Protein AF-A0A2P5DQV2-F1 (afdb_monomer_lite)

InterPro domains:
  IPR036457 PPM-type phosphatase-like domain superfamily [G3DSA:3.60.40.10] (7-166)
  IPR036457 PPM-type phosphatase-like domain superfamily [SSF81606] (36-157)
  IPR039123 Protein phosphatase PTC7 homolog [PTHR12320] (40-164)

Structure (mmCIF, N/CA/C/O backbone):
data_AF-A0A2P5DQV2-F1
#
_entry.id   AF-A0A2P5DQV2-F1
#
loop_
_atom_site.group_PDB
_atom_site.id
_atom_site.type_symbol
_atom_site.label_atom_id
_atom_site.label_alt_id
_atom_site.label_comp_id
_atom_site.label_asym_id
_atom_site.label_entity_id
_atom_site.label_seq_id
_atom_site.pdbx_PDB_ins_code
_atom_site.Cartn_x
_atom_site.Cartn_y
_atom_site.Cartn_z
_atom_site.occupancy
_atom_site.B_iso_or_equiv
_atom_site.auth_seq_id
_atom_site.auth_comp_id
_atom_site.auth_asym_id
_atom_site.auth_atom_id
_atom_site.pdbx_PDB_model_num
ATOM 1 N N . MET A 1 1 ? -31.813 -12.976 -15.257 1.00 39.34 1 MET A N 1
ATOM 2 C CA . MET A 1 1 ? -30.572 -13.455 -15.900 1.00 39.34 1 MET A CA 1
ATOM 3 C C . MET A 1 1 ? -29.550 -12.345 -15.754 1.00 39.34 1 MET A C 1
ATOM 5 O O . MET A 1 1 ? -29.836 -11.248 -16.208 1.00 39.34 1 MET A O 1
ATOM 9 N N . VAL A 1 2 ? -28.458 -12.590 -15.032 1.00 55.41 2 VAL A N 1
ATOM 10 C CA . VAL A 1 2 ? -27.321 -11.658 -14.939 1.00 55.41 2 VAL A CA 1
ATOM 11 C C . VAL A 1 2 ? -26.368 -12.032 -16.072 1.00 55.41 2 VAL A C 1
ATOM 13 O O . VAL A 1 2 ? -26.115 -13.220 -16.263 1.00 55.41 2 VAL A O 1
ATOM 16 N N . ASP A 1 3 ? -25.929 -11.054 -16.861 1.00 53.84 3 ASP A N 1
ATOM 17 C CA . ASP A 1 3 ? -24.998 -11.263 -17.972 1.00 53.84 3 ASP A CA 1
ATOM 18 C C . ASP A 1 3 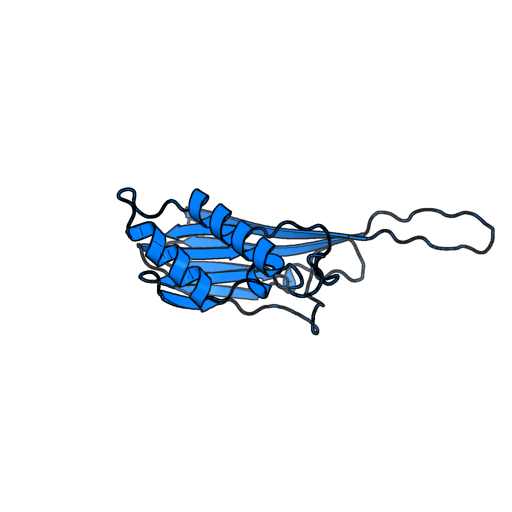? -23.623 -11.693 -17.420 1.00 53.84 3 ASP A C 1
ATOM 20 O O . ASP A 1 3 ? -23.016 -10.929 -16.670 1.00 53.84 3 ASP A O 1
ATOM 24 N N . PRO A 1 4 ? -23.115 -12.896 -17.747 1.00 49.66 4 PRO A N 1
ATOM 25 C CA . PRO A 1 4 ? -21.816 -13.365 -17.264 1.00 49.66 4 PRO A CA 1
ATOM 26 C C . PRO A 1 4 ? -20.622 -12.590 -17.851 1.00 49.66 4 PRO A C 1
ATOM 28 O O . PRO A 1 4 ? -19.498 -12.807 -17.402 1.00 49.66 4 PRO A O 1
ATOM 31 N N . TYR A 1 5 ? -20.852 -11.701 -18.825 1.00 51.72 5 TYR A N 1
ATOM 32 C CA . TYR A 1 5 ? -19.840 -10.837 -19.439 1.00 51.72 5 TYR A CA 1
ATOM 33 C C . TYR A 1 5 ? -20.016 -9.354 -19.100 1.00 51.72 5 TYR A C 1
ATOM 35 O O . TYR A 1 5 ? -19.283 -8.526 -19.641 1.00 51.72 5 TYR A O 1
ATOM 43 N N . SER A 1 6 ? -20.948 -8.990 -18.209 1.00 53.97 6 SER A N 1
ATOM 44 C CA . SER A 1 6 ? -21.025 -7.602 -17.755 1.00 53.97 6 SER A CA 1
ATOM 45 C C . SER A 1 6 ? -19.753 -7.266 -16.985 1.00 53.97 6 SER A C 1
ATOM 47 O O . SER A 1 6 ? -19.495 -7.868 -15.938 1.00 53.97 6 SER A O 1
ATOM 49 N N . GLU A 1 7 ? -18.965 -6.318 -17.494 1.00 56.72 7 GLU A N 1
ATOM 50 C CA . GLU A 1 7 ? -17.807 -5.814 -16.765 1.00 56.72 7 GLU A CA 1
ATOM 51 C C . GLU A 1 7 ? -18.255 -5.347 -15.372 1.00 56.72 7 GLU A C 1
ATOM 53 O O . GLU A 1 7 ? -19.277 -4.654 -15.256 1.00 56.72 7 GLU A O 1
ATOM 58 N N . PRO A 1 8 ? -17.540 -5.742 -14.304 1.00 54.28 8 PRO A N 1
ATOM 59 C CA . PRO A 1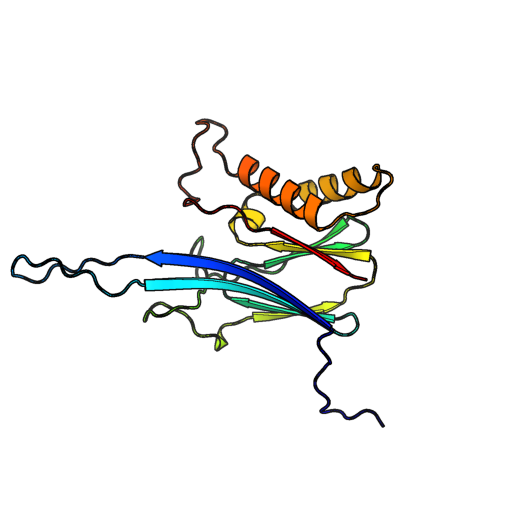 8 ? -17.845 -5.257 -12.971 1.00 54.28 8 PRO A CA 1
ATOM 60 C C . PRO A 1 8 ? -17.832 -3.729 -12.997 1.00 54.28 8 PRO A C 1
ATOM 62 O O . PRO A 1 8 ? -16.847 -3.119 -13.415 1.00 54.28 8 PRO A O 1
ATOM 65 N N . LYS A 1 9 ? -18.937 -3.101 -12.582 1.00 57.81 9 LYS A N 1
ATOM 66 C CA . LYS A 1 9 ? -19.011 -1.643 -12.472 1.00 57.81 9 LYS A CA 1
ATOM 67 C C . LYS A 1 9 ? -18.087 -1.204 -11.344 1.00 57.81 9 LYS A C 1
ATOM 69 O O . LYS A 1 9 ? -18.510 -1.134 -10.195 1.00 57.81 9 LYS A O 1
ATOM 74 N N . ILE A 1 10 ? -16.837 -0.906 -11.686 1.00 60.41 10 ILE A N 1
ATOM 75 C CA . ILE A 1 10 ? -15.858 -0.375 -10.743 1.00 60.41 10 ILE A CA 1
ATOM 76 C C . ILE A 1 10 ? -16.455 0.880 -10.109 1.00 60.41 10 ILE A C 1
ATOM 78 O O . ILE A 1 10 ? -16.784 1.840 -10.809 1.00 60.41 10 ILE A O 1
ATOM 82 N N . ARG A 1 11 ? -16.638 0.841 -8.789 1.00 70.31 11 ARG A N 1
ATOM 83 C CA . ARG A 1 11 ? -17.260 1.945 -8.057 1.00 70.31 11 ARG A CA 1
ATOM 84 C C . ARG A 1 11 ? -16.245 3.040 -7.785 1.00 70.31 11 ARG A C 1
ATOM 86 O O . ARG A 1 11 ? -16.556 4.214 -7.944 1.00 70.31 11 ARG A O 1
ATOM 93 N N . GLU A 1 12 ? -15.032 2.639 -7.420 1.00 81.00 12 GLU A N 1
ATOM 94 C CA . GLU A 1 12 ? -13.966 3.546 -7.012 1.00 81.00 12 GLU A CA 1
ATOM 95 C C . GLU A 1 12 ? -12.594 2.971 -7.383 1.00 81.00 12 GLU A C 1
ATOM 97 O O . GLU A 1 12 ? -12.390 1.751 -7.360 1.00 81.00 12 GLU A O 1
ATOM 102 N N . ILE A 1 13 ? -11.664 3.861 -7.749 1.00 86.25 13 ILE A N 1
ATOM 103 C CA . ILE A 1 13 ? -10.283 3.536 -8.121 1.00 86.25 13 ILE A CA 1
ATOM 104 C C . ILE A 1 13 ? -9.334 4.466 -7.369 1.00 86.25 13 ILE A C 1
ATOM 106 O O . ILE A 1 13 ? -9.519 5.683 -7.363 1.00 86.25 13 ILE A O 1
ATOM 110 N N . TRP A 1 14 ? -8.277 3.890 -6.808 1.00 90.50 14 TRP A N 1
ATOM 111 C CA . TRP A 1 14 ? -7.197 4.596 -6.130 1.00 90.50 14 TRP A CA 1
ATOM 112 C C . TRP A 1 14 ? -5.843 4.116 -6.639 1.00 90.50 14 TRP A C 1
ATOM 114 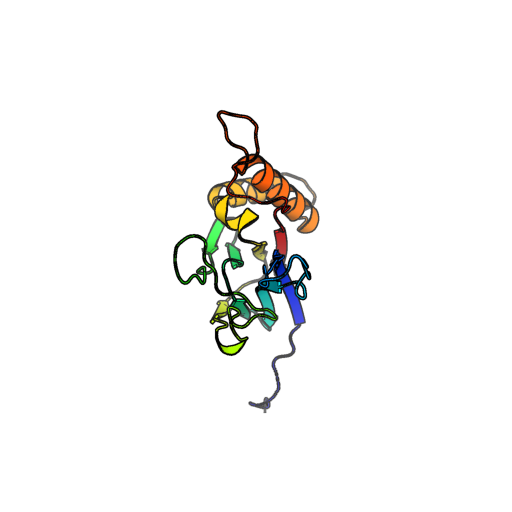O O . TRP A 1 14 ? -5.697 2.969 -7.053 1.00 90.50 14 TRP A O 1
ATOM 124 N N . LEU A 1 15 ? -4.842 4.990 -6.615 1.00 90.00 15 LEU A N 1
ATOM 125 C CA . LEU A 1 15 ? -3.507 4.708 -7.134 1.00 90.00 15 LEU A CA 1
ATOM 126 C C . LEU A 1 15 ? -2.462 5.390 -6.256 1.00 90.00 15 LEU A C 1
ATOM 128 O O . LEU A 1 15 ? -2.594 6.568 -5.926 1.00 90.00 15 LEU A O 1
ATOM 132 N N . VAL A 1 16 ? -1.382 4.666 -5.980 1.00 89.00 16 VAL A N 1
ATOM 133 C CA . VAL A 1 16 ? -0.099 5.247 -5.577 1.00 89.00 16 VAL A CA 1
ATOM 134 C C . VAL A 1 16 ? 0.971 4.793 -6.552 1.00 89.00 16 VAL A C 1
ATOM 136 O O . VAL A 1 16 ? 0.973 3.647 -7.005 1.00 89.00 16 VAL A O 1
ATOM 139 N N . ALA A 1 17 ? 1.877 5.704 -6.882 1.00 88.81 17 ALA A N 1
ATOM 140 C CA . ALA A 1 17 ? 3.018 5.404 -7.722 1.00 88.81 17 ALA A CA 1
ATOM 141 C C . ALA A 1 17 ? 4.235 6.194 -7.257 1.00 88.81 17 ALA A C 1
ATOM 143 O O . ALA A 1 17 ? 4.111 7.360 -6.874 1.00 88.81 17 ALA A O 1
ATOM 144 N N . ARG A 1 18 ? 5.411 5.572 -7.340 1.00 88.31 18 ARG A N 1
ATOM 145 C CA . ARG A 1 18 ? 6.683 6.250 -7.109 1.00 88.31 18 ARG A CA 1
ATOM 146 C C . ARG A 1 18 ? 7.482 6.294 -8.393 1.00 88.31 18 ARG A C 1
ATOM 148 O O . ARG A 1 18 ? 7.991 5.272 -8.846 1.00 88.31 18 ARG A O 1
ATOM 155 N N . THR A 1 19 ? 7.662 7.498 -8.921 1.00 86.38 19 THR A N 1
ATOM 156 C CA . THR A 1 19 ? 8.448 7.738 -10.130 1.00 86.38 19 THR A CA 1
ATOM 157 C C . THR A 1 19 ? 9.875 8.150 -9.785 1.00 86.38 19 THR A C 1
ATOM 159 O O . THR A 1 19 ? 10.113 9.001 -8.935 1.00 86.38 19 THR A O 1
ATOM 162 N N . SER A 1 20 ? 10.830 7.556 -10.488 1.00 81.69 20 SER A N 1
ATOM 163 C CA . SER A 1 20 ? 12.256 7.853 -10.425 1.00 81.69 20 SER A CA 1
ATOM 164 C C . SER A 1 20 ? 12.741 8.293 -11.801 1.00 81.69 20 SER A C 1
ATOM 166 O O . SER A 1 20 ? 12.373 7.702 -12.820 1.00 81.69 20 SER A O 1
ATOM 168 N N . VAL A 1 21 ? 13.571 9.334 -11.823 1.00 80.38 21 VAL A N 1
ATOM 169 C CA . VAL A 1 21 ? 14.219 9.844 -13.034 1.00 80.38 21 VAL A CA 1
ATOM 170 C C . VAL A 1 21 ? 15.719 9.646 -12.881 1.00 80.38 21 VAL A C 1
ATOM 172 O O . VAL A 1 21 ? 16.295 10.007 -11.856 1.00 80.38 21 VAL A O 1
ATOM 175 N N . SER A 1 22 ? 16.351 9.050 -13.886 1.00 76.12 22 SER A N 1
ATOM 176 C CA . SER A 1 22 ? 17.799 8.857 -13.924 1.00 76.12 22 SER A CA 1
ATOM 177 C C . SER A 1 22 ? 18.389 9.483 -15.181 1.00 76.12 22 SER A C 1
ATOM 179 O O . SER A 1 22 ? 17.916 9.261 -16.296 1.00 76.12 22 SER A O 1
ATOM 181 N N . LEU A 1 23 ? 19.442 10.272 -14.977 1.00 68.88 23 LEU A N 1
ATOM 182 C CA . LEU A 1 23 ? 20.220 10.901 -16.034 1.00 68.88 23 LEU A CA 1
ATOM 183 C C . LEU A 1 23 ? 21.399 9.993 -16.377 1.00 68.88 23 LEU A C 1
ATOM 185 O O . LEU A 1 23 ? 22.162 9.611 -15.489 1.00 68.88 23 LEU A O 1
ATOM 189 N N . SER A 1 24 ? 21.574 9.661 -17.657 1.00 62.94 24 SER A N 1
ATOM 190 C CA . SER A 1 24 ? 22.793 8.992 -18.122 1.00 62.94 24 SER A CA 1
ATOM 191 C C . SER A 1 24 ? 23.588 9.931 -19.020 1.00 62.94 24 SER A C 1
ATOM 193 O O . SER A 1 24 ? 23.100 10.340 -20.078 1.00 62.94 24 SER A O 1
ATOM 195 N N . SER A 1 25 ? 24.822 10.234 -18.632 1.00 57.19 25 SER A N 1
ATOM 196 C CA . SER A 1 25 ? 25.821 10.795 -19.533 1.00 57.19 25 SER A CA 1
ATOM 197 C C . SER A 1 25 ? 26.573 9.651 -20.217 1.00 57.19 25 SER A C 1
ATOM 199 O O . SER A 1 25 ? 26.926 8.654 -19.584 1.00 57.19 25 SER A O 1
ATOM 201 N N . LYS A 1 26 ? 26.803 9.759 -21.529 1.00 55.34 26 LYS A N 1
ATOM 202 C CA . LYS A 1 26 ? 27.756 8.892 -22.234 1.00 55.34 26 LYS A CA 1
ATOM 203 C C . LYS A 1 26 ? 28.933 9.729 -22.707 1.00 55.34 26 LYS A C 1
ATOM 205 O O . LYS A 1 26 ? 28.740 10.723 -23.400 1.00 55.34 26 LYS A O 1
ATOM 210 N N . GLU A 1 27 ? 30.140 9.285 -22.376 1.00 52.75 27 GLU A N 1
ATOM 211 C CA . GLU A 1 27 ? 31.354 9.760 -23.029 1.00 52.75 27 GLU A CA 1
ATOM 212 C C . GLU A 1 27 ? 31.482 9.067 -24.389 1.00 52.75 27 GLU A C 1
ATOM 214 O O . GLU A 1 27 ? 31.477 7.839 -24.490 1.00 52.75 27 GLU A O 1
ATOM 219 N N . THR A 1 28 ? 31.594 9.859 -25.451 1.00 51.34 28 THR A N 1
ATOM 220 C CA . THR A 1 28 ? 32.013 9.379 -26.773 1.00 51.34 28 THR A CA 1
ATOM 221 C C . THR A 1 28 ? 33.385 9.974 -27.063 1.00 51.34 28 THR A C 1
ATOM 223 O O . THR A 1 28 ? 33.646 11.103 -26.661 1.00 51.34 28 THR A O 1
ATOM 226 N N . GLY A 1 29 ? 34.263 9.211 -27.724 1.00 50.94 29 GLY A N 1
ATOM 227 C CA . GLY A 1 29 ? 35.716 9.430 -27.840 1.00 50.94 29 GLY A CA 1
ATOM 228 C C . GLY A 1 29 ? 36.228 10.717 -28.509 1.00 50.94 29 GLY A C 1
ATOM 229 O O . GLY A 1 29 ? 37.358 10.728 -28.971 1.00 50.94 29 GLY A O 1
ATOM 230 N N . ASN A 1 30 ? 35.448 11.792 -28.553 1.00 57.59 30 ASN A N 1
ATOM 231 C CA . ASN A 1 30 ? 35.901 13.171 -28.700 1.00 57.59 30 ASN A CA 1
ATOM 232 C C . ASN A 1 30 ? 34.954 14.041 -27.862 1.00 57.59 30 ASN A C 1
ATOM 234 O O . ASN A 1 30 ? 33.744 13.966 -28.047 1.00 57.59 30 ASN A O 1
ATOM 238 N N . GLN A 1 31 ? 35.523 14.804 -26.926 1.00 48.50 31 GLN A N 1
ATOM 239 C CA . GLN A 1 31 ? 34.915 15.537 -25.801 1.00 48.50 31 GLN A CA 1
ATOM 240 C C . GLN A 1 31 ? 33.580 16.274 -26.052 1.00 48.50 31 GLN A C 1
ATOM 242 O O . GLN A 1 31 ? 33.508 17.500 -26.009 1.00 48.50 31 GLN A O 1
ATOM 247 N N . ALA A 1 32 ? 32.493 15.530 -26.232 1.00 50.81 32 ALA A N 1
ATOM 248 C CA . ALA A 1 32 ? 31.142 16.063 -26.294 1.00 50.81 32 ALA A CA 1
ATOM 249 C C . ALA A 1 32 ? 30.230 15.235 -25.380 1.00 50.81 32 ALA A C 1
ATOM 251 O O . ALA A 1 32 ? 29.932 14.069 -25.648 1.00 50.81 32 ALA A O 1
ATOM 252 N N . TRP A 1 33 ? 29.825 15.854 -24.273 1.00 46.16 33 TRP A N 1
ATOM 253 C CA . TRP A 1 33 ? 28.865 15.314 -23.319 1.00 46.16 33 TRP A CA 1
ATOM 254 C C . TRP A 1 33 ? 27.462 15.594 -23.848 1.00 46.16 33 TRP A C 1
ATOM 256 O O . TRP A 1 33 ? 26.957 16.705 -23.711 1.00 46.16 33 TRP A O 1
ATOM 266 N N . TRP A 1 34 ? 26.829 14.604 -24.467 1.00 53.06 34 TRP A N 1
ATOM 267 C CA . TRP A 1 34 ? 25.415 14.705 -24.819 1.00 53.06 34 TRP A CA 1
ATOM 268 C C . TRP A 1 34 ? 24.609 13.990 -23.737 1.00 53.06 34 TRP A C 1
ATOM 270 O O . TRP A 1 34 ? 24.856 12.817 -23.440 1.00 53.06 34 TRP A O 1
ATOM 280 N N . MET A 1 35 ? 23.669 14.702 -23.115 1.00 50.91 35 MET A N 1
ATOM 281 C CA . MET A 1 35 ? 22.694 14.073 -22.228 1.00 50.91 35 MET A CA 1
ATOM 282 C C . MET A 1 35 ? 21.794 13.179 -23.081 1.00 50.91 35 MET A C 1
ATOM 284 O O . MET A 1 35 ? 21.242 13.628 -24.086 1.00 50.91 35 MET A O 1
ATOM 288 N N . LYS A 1 36 ? 21.680 11.898 -22.719 1.00 56.25 36 LYS A N 1
ATOM 289 C CA . LYS A 1 36 ? 20.605 11.063 -23.258 1.00 56.25 36 LYS A CA 1
ATOM 290 C C . LYS A 1 36 ? 19.279 11.480 -22.631 1.00 56.25 36 LYS A C 1
ATOM 292 O O . LYS A 1 36 ? 19.264 12.003 -21.524 1.00 56.25 36 LYS A O 1
ATOM 297 N N . GLU A 1 37 ? 18.208 11.188 -23.360 1.00 63.06 37 GLU A N 1
ATOM 298 C CA . GLU A 1 37 ? 16.822 11.299 -22.913 1.00 63.06 37 GLU A CA 1
ATOM 299 C C . GLU A 1 37 ? 16.642 10.698 -21.510 1.00 63.06 37 GLU A C 1
ATOM 301 O O . GLU A 1 37 ? 17.207 9.641 -21.197 1.00 63.06 37 GLU A O 1
ATOM 306 N N . ASP A 1 38 ? 15.889 11.405 -20.669 1.00 73.69 38 ASP A N 1
ATOM 307 C CA . ASP A 1 38 ? 15.689 11.055 -19.267 1.00 73.69 38 ASP A CA 1
ATOM 308 C C . ASP A 1 38 ? 15.063 9.660 -19.151 1.00 73.69 38 ASP A C 1
ATOM 310 O O . ASP A 1 38 ? 13.987 9.376 -19.694 1.00 73.69 38 ASP A O 1
ATOM 314 N N . ARG A 1 39 ? 15.736 8.765 -18.420 1.00 83.50 39 ARG A N 1
ATOM 315 C CA . ARG A 1 39 ? 15.178 7.449 -18.102 1.00 83.50 39 ARG A CA 1
ATOM 316 C C . ARG A 1 39 ? 14.208 7.616 -16.947 1.00 83.50 39 ARG A C 1
ATOM 318 O O . ARG A 1 39 ? 14.628 7.929 -15.830 1.00 83.50 39 ARG A O 1
ATOM 325 N N . VAL A 1 40 ? 12.935 7.359 -17.208 1.00 86.19 40 VAL A N 1
ATOM 326 C CA . VAL A 1 40 ? 11.860 7.427 -16.220 1.00 86.19 40 VAL A CA 1
ATOM 327 C C . VAL A 1 40 ? 11.391 6.014 -15.917 1.00 86.19 40 VAL A C 1
ATOM 329 O O . VAL A 1 40 ? 11.105 5.232 -16.827 1.00 86.19 40 VAL A O 1
ATOM 332 N N . SER A 1 41 ? 11.297 5.685 -14.632 1.00 90.25 41 SER A N 1
ATOM 333 C CA . SER A 1 41 ? 10.689 4.434 -14.193 1.00 90.25 41 SER A CA 1
ATOM 334 C C . SER A 1 41 ? 9.815 4.619 -12.963 1.00 90.25 41 SER A C 1
ATOM 336 O O . SER A 1 41 ? 10.088 5.498 -12.152 1.00 90.25 41 SER A O 1
ATOM 338 N N . SER A 1 42 ? 8.775 3.804 -12.813 1.00 91.94 42 SER A N 1
ATOM 339 C CA . SER A 1 42 ? 7.793 3.931 -11.743 1.00 91.94 42 SER A CA 1
ATOM 340 C C . SER A 1 42 ? 7.372 2.576 -11.181 1.00 91.94 42 SER A C 1
ATOM 342 O O . SER A 1 42 ? 7.211 1.613 -11.936 1.00 91.94 42 SER A O 1
ATOM 344 N N . THR A 1 43 ? 7.189 2.507 -9.863 1.00 93.88 43 THR A N 1
ATOM 345 C CA . THR A 1 43 ? 6.407 1.441 -9.217 1.00 93.88 43 THR A CA 1
ATOM 346 C C . THR A 1 43 ? 4.981 1.942 -9.033 1.00 93.88 43 THR A C 1
ATOM 348 O O . THR A 1 43 ? 4.778 3.143 -8.863 1.00 93.88 43 THR A O 1
ATOM 351 N N . ALA A 1 44 ? 3.987 1.060 -9.114 1.00 93.19 44 ALA A N 1
ATOM 352 C CA . ALA A 1 44 ? 2.586 1.461 -9.061 1.00 93.19 44 ALA A CA 1
ATOM 353 C C . ALA A 1 44 ? 1.714 0.370 -8.442 1.00 93.19 44 ALA A C 1
ATOM 355 O O . ALA A 1 44 ? 1.752 -0.780 -8.880 1.00 93.19 44 ALA A O 1
ATOM 356 N N . CYS A 1 45 ? 0.880 0.765 -7.481 1.00 95.25 45 CYS A N 1
ATOM 357 C CA . CYS A 1 45 ? -0.175 -0.068 -6.918 1.00 95.25 45 CYS A CA 1
ATOM 358 C C . CYS A 1 45 ? -1.520 0.626 -7.131 1.00 95.25 45 CYS A C 1
ATOM 360 O O . CYS A 1 45 ? -1.739 1.739 -6.644 1.00 95.25 45 CYS A O 1
ATOM 362 N N . ILE A 1 46 ? -2.408 -0.034 -7.871 1.00 93.81 46 ILE A N 1
ATOM 363 C CA . ILE A 1 46 ? -3.778 0.425 -8.112 1.00 93.81 46 ILE A CA 1
ATOM 364 C C . ILE A 1 46 ? -4.703 -0.413 -7.245 1.00 93.81 46 ILE A C 1
ATOM 366 O O . ILE A 1 46 ? -4.512 -1.619 -7.139 1.00 93.81 46 ILE A O 1
ATOM 370 N N . LEU A 1 47 ? -5.722 0.212 -6.671 1.00 94.19 47 LEU A N 1
ATOM 371 C CA . LEU A 1 47 ? -6.831 -0.444 -6.002 1.00 94.19 47 LEU A CA 1
ATOM 372 C C . LEU A 1 47 ? -8.124 -0.095 -6.730 1.00 94.19 47 LEU A C 1
ATOM 374 O O . LEU A 1 47 ? -8.410 1.078 -6.945 1.00 94.19 47 LEU A O 1
ATOM 378 N N . ALA A 1 48 ? -8.917 -1.097 -7.075 1.00 92.62 48 ALA A N 1
ATOM 379 C CA . ALA A 1 48 ? -10.260 -0.927 -7.607 1.00 92.62 48 ALA A CA 1
ATOM 380 C C . ALA A 1 48 ? -11.234 -1.731 -6.747 1.00 92.62 48 ALA A C 1
ATOM 382 O O . ALA A 1 48 ? -11.061 -2.939 -6.575 1.00 92.62 48 ALA A O 1
ATOM 383 N N . HIS A 1 49 ? -12.245 -1.070 -6.188 1.00 90.50 49 HIS A N 1
ATOM 384 C CA . HIS A 1 49 ? -13.256 -1.738 -5.373 1.00 90.50 49 HIS A CA 1
ATOM 385 C C . HIS A 1 49 ? -14.522 -1.998 -6.193 1.00 90.50 49 HIS A C 1
ATOM 387 O O . HIS A 1 49 ? -15.093 -1.091 -6.810 1.00 90.50 49 HIS A O 1
ATOM 393 N N . ASN A 1 50 ? -14.966 -3.255 -6.181 1.00 87.56 50 ASN A N 1
ATOM 394 C CA . ASN A 1 50 ? -16.232 -3.667 -6.761 1.00 87.56 50 ASN A CA 1
ATOM 395 C C . ASN A 1 50 ? -16.930 -4.697 -5.865 1.00 87.56 50 ASN A C 1
ATOM 397 O O . ASN A 1 50 ? -16.419 -5.798 -5.671 1.00 87.56 50 ASN A O 1
ATOM 401 N N . ASP A 1 51 ? -18.110 -4.336 -5.357 1.00 86.50 51 ASP A N 1
ATOM 402 C CA . ASP A 1 51 ? -19.028 -5.219 -4.622 1.00 86.50 51 ASP A CA 1
ATOM 403 C C . ASP A 1 51 ? -18.356 -6.077 -3.524 1.00 86.50 51 ASP A C 1
ATOM 405 O O . ASP A 1 51 ? -18.545 -7.292 -3.456 1.00 86.50 51 ASP A O 1
ATOM 409 N N . GLY A 1 52 ? -17.556 -5.449 -2.653 1.00 90.06 52 GLY A N 1
ATOM 410 C CA . GLY A 1 52 ? -16.877 -6.121 -1.537 1.00 90.06 52 GLY A CA 1
ATOM 411 C C . GLY A 1 52 ? -15.583 -6.840 -1.921 1.00 90.06 52 GLY A C 1
ATOM 412 O O . GLY A 1 52 ? -14.976 -7.505 -1.083 1.00 90.06 52 GLY A O 1
ATOM 413 N N . ILE A 1 53 ? -15.135 -6.716 -3.174 1.00 93.19 53 ILE A N 1
ATOM 414 C CA . ILE A 1 53 ? -13.851 -7.241 -3.640 1.00 93.19 53 ILE A CA 1
ATOM 415 C C . ILE A 1 53 ? -12.938 -6.087 -4.046 1.00 93.19 53 ILE A C 1
ATOM 417 O O . ILE A 1 53 ? -13.261 -5.276 -4.917 1.00 93.19 53 ILE A O 1
ATOM 421 N N . LEU A 1 54 ? -11.765 -6.043 -3.425 1.00 94.06 54 LEU A N 1
ATOM 422 C CA . LEU A 1 54 ? -10.673 -5.150 -3.773 1.00 94.06 54 LEU A CA 1
ATOM 423 C C . LEU A 1 54 ? -9.754 -5.843 -4.783 1.00 94.06 54 LEU A C 1
ATOM 425 O O . LEU A 1 54 ? -9.083 -6.823 -4.450 1.00 94.06 54 LEU A O 1
ATOM 429 N N . HIS A 1 55 ? -9.722 -5.325 -6.005 1.00 95.38 55 HIS A N 1
ATOM 430 C CA . HIS A 1 55 ? -8.770 -5.698 -7.045 1.00 95.38 55 HIS A CA 1
ATOM 431 C C . HIS A 1 55 ? -7.530 -4.823 -6.933 1.00 95.38 55 HIS A C 1
ATOM 433 O O . HIS A 1 55 ? -7.639 -3.599 -6.910 1.00 95.38 55 HIS A O 1
ATOM 439 N N . ALA A 1 56 ? -6.358 -5.444 -6.876 1.00 95.25 56 ALA A N 1
ATOM 440 C CA . ALA A 1 56 ? -5.111 -4.745 -6.624 1.00 95.25 56 ALA A CA 1
ATOM 441 C C . ALA A 1 56 ? -3.985 -5.205 -7.559 1.00 95.25 56 ALA A C 1
ATOM 443 O O . ALA A 1 56 ? -3.154 -6.023 -7.152 1.00 95.25 56 ALA A O 1
ATOM 444 N N . PRO A 1 57 ? -3.951 -4.743 -8.823 1.00 95.12 57 PRO A N 1
ATOM 445 C CA . PRO A 1 57 ? -2.781 -4.923 -9.666 1.00 95.12 57 PRO A CA 1
ATOM 446 C C . PRO A 1 57 ? -1.621 -4.056 -9.155 1.00 95.12 57 PRO A C 1
ATOM 448 O O . PRO A 1 57 ? -1.770 -2.856 -8.911 1.00 95.12 57 PRO A O 1
ATOM 451 N N . ASN A 1 58 ? -0.457 -4.682 -8.990 1.00 95.88 58 ASN A N 1
ATOM 452 C CA . ASN A 1 58 ? 0.752 -4.034 -8.493 1.00 95.88 58 ASN A CA 1
ATOM 453 C C . ASN A 1 58 ? 1.972 -4.357 -9.362 1.00 95.88 58 ASN A C 1
ATOM 455 O O . ASN A 1 58 ? 2.170 -5.514 -9.743 1.00 95.88 58 ASN A O 1
ATOM 459 N N . VAL A 1 59 ? 2.802 -3.340 -9.603 1.00 96.06 59 VAL A N 1
ATOM 460 C CA . VAL A 1 59 ? 4.154 -3.457 -10.158 1.00 96.06 59 VAL A CA 1
ATOM 461 C C . VAL A 1 59 ? 5.137 -2.796 -9.195 1.00 96.06 59 VAL A C 1
ATOM 463 O O . VAL A 1 59 ? 5.104 -1.581 -8.998 1.00 96.06 59 VAL A O 1
ATOM 466 N N . GLY A 1 60 ? 6.039 -3.594 -8.627 1.00 95.12 60 GLY A N 1
ATOM 467 C CA . GLY A 1 60 ? 7.103 -3.115 -7.744 1.00 95.12 60 GLY A CA 1
ATOM 468 C C . GLY A 1 60 ? 6.808 -3.252 -6.249 1.00 95.12 60 GLY A C 1
ATOM 469 O O . GLY A 1 60 ? 6.148 -4.189 -5.802 1.00 95.12 60 GLY A O 1
ATOM 470 N N . ASP A 1 61 ? 7.365 -2.346 -5.455 1.00 93.75 61 ASP A N 1
ATOM 471 C CA . ASP A 1 61 ? 7.368 -2.371 -3.985 1.00 93.75 61 ASP A CA 1
ATOM 472 C C . ASP A 1 61 ? 6.379 -1.396 -3.329 1.00 93.75 61 ASP A C 1
ATOM 474 O O . ASP A 1 61 ? 6.244 -1.398 -2.106 1.00 93.75 61 ASP A O 1
ATOM 478 N N . SER A 1 62 ? 5.614 -0.649 -4.132 1.00 94.69 62 SER A N 1
ATOM 479 C CA . SER A 1 62 ? 4.361 -0.041 -3.674 1.00 94.69 62 SER A CA 1
ATOM 480 C C . SER A 1 62 ? 3.354 -1.129 -3.274 1.00 94.69 62 SER A C 1
ATOM 482 O O . SER A 1 62 ? 3.466 -2.293 -3.675 1.00 94.69 62 SER A O 1
ATOM 484 N N . GLY A 1 63 ? 2.358 -0.771 -2.467 1.00 95.69 63 GLY A N 1
ATOM 485 C CA . GLY A 1 63 ? 1.398 -1.749 -1.967 1.00 95.69 63 GLY A CA 1
ATOM 486 C C . GLY A 1 63 ? 0.429 -1.183 -0.941 1.00 95.69 63 GLY A C 1
ATOM 487 O O . GLY A 1 63 ? 0.287 0.026 -0.788 1.00 95.69 63 GLY A O 1
ATOM 488 N N . PHE A 1 64 ? -0.245 -2.068 -0.213 1.00 96.50 64 PHE A N 1
ATOM 489 C CA . PHE A 1 64 ? -1.250 -1.676 0.764 1.00 96.50 64 PHE A CA 1
ATOM 490 C C . PHE A 1 64 ? -1.294 -2.594 1.987 1.00 96.50 64 PHE A C 1
ATOM 492 O O . PHE A 1 64 ? -0.824 -3.736 1.974 1.00 96.50 64 PHE A O 1
ATOM 499 N N . MET A 1 65 ? -1.900 -2.083 3.056 1.00 97.44 65 MET A N 1
ATOM 500 C CA . MET A 1 65 ? -2.265 -2.830 4.253 1.00 97.44 65 MET A CA 1
ATOM 501 C C . MET A 1 65 ? -3.768 -2.706 4.512 1.00 97.44 65 MET A C 1
ATOM 503 O O . MET A 1 65 ? -4.339 -1.628 4.362 1.00 97.44 65 MET A O 1
ATOM 507 N N . LEU A 1 66 ? -4.396 -3.806 4.917 1.00 97.44 66 LEU A N 1
ATOM 508 C CA . LEU A 1 66 ? -5.806 -3.884 5.285 1.00 97.44 66 LEU A CA 1
ATOM 509 C C . LEU A 1 66 ? -5.943 -3.975 6.803 1.00 97.44 66 LEU A C 1
ATOM 511 O O . LEU A 1 66 ? -5.300 -4.814 7.449 1.00 97.44 66 LEU A O 1
ATOM 515 N N . PHE A 1 67 ? -6.835 -3.155 7.346 1.00 96.88 67 PHE A N 1
ATOM 516 C CA . PHE A 1 67 ? -7.192 -3.137 8.751 1.00 96.88 67 PHE A CA 1
ATOM 517 C C . PHE A 1 67 ? -8.701 -3.286 8.913 1.00 96.88 67 PHE A C 1
ATOM 519 O O . PHE A 1 67 ? -9.459 -2.449 8.438 1.00 96.88 67 PHE A O 1
ATOM 526 N N . SER A 1 68 ? -9.129 -4.302 9.656 1.00 95.12 68 SER A N 1
ATOM 527 C CA . SER A 1 68 ? -10.535 -4.501 10.014 1.00 95.12 68 SER A CA 1
ATOM 528 C C . SER A 1 68 ? -10.706 -4.258 11.501 1.00 95.12 68 SER A C 1
ATOM 530 O O . SER A 1 68 ? -9.884 -4.711 12.302 1.00 95.12 68 SER A O 1
ATOM 532 N N . ASN A 1 69 ? -11.716 -3.481 11.898 1.00 93.12 69 ASN A N 1
ATOM 533 C CA . ASN A 1 69 ? -11.896 -3.057 13.293 1.00 93.12 69 ASN A CA 1
ATOM 534 C C . ASN A 1 69 ? -10.606 -2.483 13.921 1.00 93.12 69 ASN A C 1
ATOM 536 O O . ASN A 1 69 ? -10.311 -2.708 15.098 1.00 93.12 69 ASN A O 1
ATOM 540 N N . LYS A 1 70 ? -9.821 -1.735 13.125 1.00 92.75 70 LYS A N 1
ATOM 541 C CA . LYS A 1 70 ? -8.535 -1.117 13.523 1.00 92.75 70 LYS A CA 1
ATOM 542 C C . LYS A 1 70 ? -7.463 -2.136 13.934 1.00 92.75 70 LYS A C 1
ATOM 544 O O . LYS A 1 70 ? -6.567 -1.828 14.728 1.00 92.75 70 LYS A O 1
ATOM 549 N N . LYS A 1 71 ? -7.575 -3.362 13.425 1.00 96.50 71 LYS A N 1
ATOM 550 C CA . LYS A 1 71 ? -6.614 -4.446 13.598 1.00 96.50 71 LYS A CA 1
ATOM 551 C C . LYS A 1 71 ? -6.043 -4.851 12.261 1.00 96.50 71 LYS A C 1
ATOM 553 O O . LYS A 1 71 ? -6.779 -4.949 11.288 1.00 96.50 71 LYS A O 1
ATOM 558 N N . PHE A 1 72 ? -4.737 -5.065 12.228 1.00 97.75 72 PHE A N 1
ATOM 559 C CA . PHE A 1 72 ? -4.039 -5.505 11.036 1.00 97.75 72 PHE A CA 1
ATOM 560 C C . PHE A 1 72 ? -4.551 -6.877 10.596 1.00 97.75 72 PHE A C 1
ATOM 562 O O . PHE A 1 72 ? -4.592 -7.813 11.396 1.00 97.75 72 PHE A O 1
ATOM 569 N N . ILE A 1 73 ? -4.917 -6.982 9.321 1.00 97.88 73 ILE A N 1
ATOM 570 C CA . ILE A 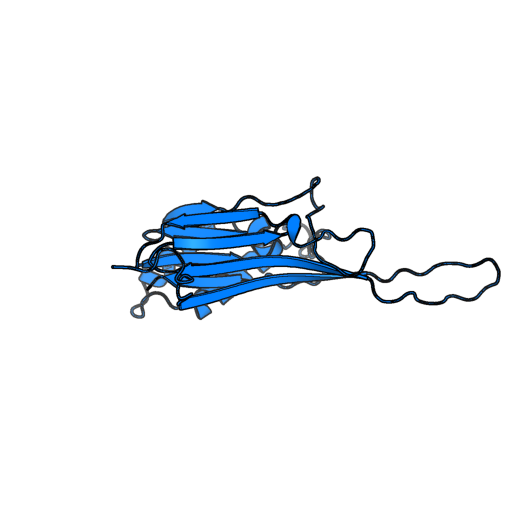1 73 ? -5.403 -8.220 8.704 1.00 97.88 73 ILE A CA 1
ATOM 571 C C . ILE A 1 73 ? -4.408 -8.718 7.667 1.00 97.88 73 ILE A C 1
ATOM 573 O O . ILE A 1 73 ? -4.077 -9.902 7.636 1.00 97.88 73 ILE A O 1
ATOM 577 N N . TYR A 1 74 ? -3.941 -7.819 6.803 1.00 97.12 74 TYR A N 1
ATOM 578 C CA . TYR A 1 74 ? -3.173 -8.205 5.631 1.00 97.12 74 TYR A CA 1
ATOM 579 C C . TYR A 1 74 ? -2.243 -7.089 5.162 1.00 97.12 74 TYR A C 1
ATOM 581 O O . TYR A 1 74 ? -2.564 -5.909 5.280 1.00 97.12 74 TYR A O 1
ATOM 589 N N . ARG A 1 75 ? -1.105 -7.475 4.582 1.00 96.75 75 ARG A N 1
ATOM 590 C CA . ARG A 1 75 ? -0.184 -6.597 3.854 1.00 96.75 75 ARG A CA 1
ATOM 591 C C . ARG A 1 75 ? 0.102 -7.227 2.500 1.00 96.75 75 ARG A C 1
ATOM 593 O O . ARG A 1 75 ? 0.428 -8.414 2.442 1.00 96.75 75 ARG A O 1
ATOM 600 N N . SER A 1 76 ? 0.008 -6.439 1.434 1.00 96.44 76 SER A N 1
ATOM 601 C CA . SER A 1 76 ? 0.319 -6.919 0.092 1.00 96.44 76 SER A CA 1
ATOM 602 C C . SER A 1 76 ? 1.791 -7.339 -0.018 1.00 96.44 76 SER A C 1
ATOM 604 O O . SER A 1 76 ? 2.668 -6.669 0.538 1.00 96.44 76 SER A O 1
ATOM 606 N N . PRO A 1 77 ? 2.100 -8.425 -0.744 1.00 94.81 77 PRO A N 1
ATOM 607 C CA . PRO A 1 77 ? 3.472 -8.793 -1.052 1.00 94.81 77 PRO A CA 1
ATOM 608 C C . PRO A 1 77 ? 4.128 -7.733 -1.940 1.00 94.81 77 PRO A C 1
ATOM 610 O O . PRO A 1 77 ? 3.526 -7.254 -2.899 1.00 94.81 77 PRO A O 1
ATOM 613 N N . ILE A 1 78 ? 5.391 -7.428 -1.654 1.00 91.62 78 ILE A N 1
ATOM 614 C CA . ILE A 1 78 ? 6.229 -6.597 -2.522 1.00 91.62 78 ILE A CA 1
ATOM 615 C C . ILE A 1 78 ? 6.732 -7.409 -3.721 1.00 91.62 78 ILE A C 1
ATOM 617 O O . ILE A 1 78 ? 7.000 -8.612 -3.613 1.00 91.62 78 ILE A O 1
ATOM 621 N N . GLN A 1 79 ? 6.896 -6.751 -4.865 1.00 93.81 79 GLN A N 1
ATOM 622 C CA . GLN A 1 79 ? 7.436 -7.349 -6.077 1.00 93.81 79 GLN A CA 1
ATOM 623 C C . GLN A 1 79 ? 8.838 -6.799 -6.358 1.00 93.81 79 GLN A C 1
ATOM 625 O O . GLN A 1 79 ? 9.020 -5.684 -6.841 1.00 93.81 79 GLN A O 1
ATOM 630 N N . GLN A 1 80 ? 9.854 -7.616 -6.092 1.00 92.06 80 GLN A N 1
ATOM 631 C CA . GLN A 1 80 ? 11.255 -7.245 -6.283 1.00 92.06 80 GLN A CA 1
ATOM 632 C C . GLN A 1 80 ? 12.071 -8.403 -6.854 1.00 92.06 80 GLN A C 1
ATOM 634 O O . GLN A 1 80 ? 11.789 -9.569 -6.575 1.00 92.06 80 GLN A O 1
ATOM 639 N N . ARG A 1 81 ? 13.098 -8.076 -7.643 1.00 87.75 81 ARG A N 1
ATOM 640 C CA . ARG A 1 81 ? 14.056 -9.053 -8.195 1.00 87.75 81 ARG A CA 1
ATOM 641 C C . ARG A 1 81 ? 15.100 -9.457 -7.151 1.00 87.75 81 ARG A C 1
ATOM 643 O O . ARG A 1 81 ? 15.543 -10.598 -7.101 1.00 87.75 81 ARG A O 1
ATOM 650 N N . ARG A 1 82 ? 15.496 -8.490 -6.325 1.00 88.94 82 ARG A N 1
ATOM 651 C CA . ARG A 1 82 ? 16.389 -8.612 -5.165 1.00 88.94 82 ARG A CA 1
ATOM 652 C C . ARG A 1 82 ? 16.128 -7.429 -4.235 1.00 88.94 82 ARG A C 1
ATOM 654 O O . ARG A 1 82 ? 15.382 -6.526 -4.602 1.00 88.94 82 ARG A O 1
ATOM 661 N N . PHE A 1 83 ? 16.764 -7.427 -3.068 1.00 84.38 83 PHE A N 1
ATOM 662 C CA . PHE A 1 83 ? 16.644 -6.332 -2.108 1.00 84.38 83 PHE A CA 1
ATOM 663 C C . PHE A 1 83 ? 16.881 -4.964 -2.772 1.00 84.38 83 PHE A C 1
ATOM 665 O O . PHE A 1 83 ? 17.907 -4.773 -3.431 1.00 84.38 83 PHE A O 1
ATOM 672 N N . ASN A 1 84 ? 15.931 -4.041 -2.585 1.00 83.81 84 ASN A N 1
ATOM 673 C CA . ASN A 1 84 ? 15.957 -2.674 -3.118 1.00 83.81 84 ASN A CA 1
ATOM 674 C C . ASN A 1 84 ? 16.057 -2.594 -4.658 1.00 83.81 84 ASN A C 1
ATOM 676 O O . ASN A 1 84 ? 16.698 -1.707 -5.220 1.00 83.81 84 ASN A O 1
ATOM 680 N N . CYS A 1 85 ? 15.481 -3.578 -5.351 1.00 88.81 85 CYS A N 1
ATOM 681 C CA . CYS A 1 85 ? 15.438 -3.648 -6.810 1.00 88.81 85 CYS A CA 1
ATOM 682 C C . CYS A 1 85 ? 14.033 -4.095 -7.251 1.00 88.81 85 CYS A C 1
ATOM 684 O O . CYS A 1 85 ? 13.842 -5.271 -7.605 1.00 88.81 85 CYS A O 1
ATOM 686 N N . PRO A 1 86 ? 13.037 -3.192 -7.154 1.00 92.62 86 PRO A N 1
ATOM 687 C CA . PRO A 1 86 ? 11.661 -3.493 -7.517 1.00 92.62 86 PRO A CA 1
ATOM 688 C C . PRO A 1 86 ? 11.499 -3.688 -9.022 1.00 92.62 86 PRO A C 1
ATOM 690 O O . PRO A 1 86 ? 12.305 -3.203 -9.822 1.00 92.62 86 PRO A O 1
ATOM 693 N N . TYR A 1 87 ? 10.424 -4.381 -9.393 1.00 93.75 87 TYR A N 1
ATOM 694 C CA . TYR A 1 87 ? 9.906 -4.311 -10.758 1.00 93.75 87 TYR A CA 1
ATOM 695 C C . TYR A 1 87 ? 9.366 -2.904 -11.018 1.00 93.75 87 TYR A C 1
ATOM 697 O O . TYR A 1 87 ? 8.819 -2.279 -10.109 1.00 93.75 87 TYR A O 1
ATOM 705 N N . LYS A 1 88 ? 9.541 -2.386 -12.232 1.00 93.06 88 LYS A N 1
ATOM 706 C CA . LYS A 1 88 ? 9.223 -0.986 -12.536 1.00 93.06 88 LYS A CA 1
ATOM 707 C C . LYS A 1 88 ? 8.810 -0.794 -13.988 1.00 93.06 88 LYS A C 1
ATOM 709 O O . LYS A 1 88 ? 9.514 -1.217 -14.899 1.00 93.06 88 LYS A O 1
ATOM 714 N N . LEU A 1 89 ? 7.718 -0.075 -14.202 1.00 92.62 89 LEU A N 1
ATOM 715 C CA . LEU A 1 89 ? 7.307 0.379 -15.530 1.00 92.62 89 LEU A CA 1
ATOM 716 C C . LEU A 1 89 ? 8.203 1.538 -15.963 1.00 92.62 89 LEU A C 1
ATOM 718 O O . LEU A 1 89 ? 8.663 2.294 -15.112 1.00 92.62 89 LEU A O 1
ATOM 722 N N . GLY A 1 90 ? 8.469 1.723 -17.252 1.00 90.31 90 GLY A N 1
ATOM 723 C CA . GLY A 1 90 ? 9.281 2.858 -17.697 1.00 90.31 90 GLY A CA 1
ATOM 724 C C . GLY A 1 90 ? 9.621 2.847 -19.180 1.00 90.31 90 GLY A C 1
ATOM 725 O O . GLY A 1 90 ? 9.148 1.998 -19.929 1.00 90.31 90 GLY A O 1
ATOM 726 N N . ASN A 1 91 ? 10.443 3.812 -19.591 1.00 86.56 91 ASN A N 1
ATOM 727 C CA . ASN A 1 91 ? 10.812 4.050 -20.992 1.00 86.56 91 ASN A CA 1
ATOM 728 C C . ASN A 1 91 ? 12.190 3.481 -21.382 1.00 86.56 91 ASN A C 1
ATOM 730 O O . ASN A 1 91 ? 12.716 3.817 -22.441 1.00 86.56 91 ASN A O 1
ATOM 734 N N . SER A 1 92 ? 12.803 2.657 -20.529 1.00 86.50 92 SER A N 1
ATOM 735 C CA . SER A 1 92 ? 14.150 2.122 -20.753 1.00 86.50 92 SER A CA 1
ATOM 736 C C . SER A 1 92 ? 14.127 0.629 -21.078 1.00 86.50 92 SER A C 1
ATOM 738 O O . SER A 1 92 ? 13.203 -0.074 -20.691 1.00 86.50 92 SER A O 1
ATOM 740 N N . GLU A 1 93 ? 15.186 0.114 -21.706 1.00 83.50 93 GLU A N 1
ATOM 741 C CA . GLU A 1 93 ? 15.360 -1.334 -21.936 1.00 83.50 93 GLU A CA 1
ATOM 742 C C . GLU A 1 93 ? 15.430 -2.153 -20.632 1.00 83.50 93 GLU A C 1
ATOM 744 O O . GLU A 1 93 ? 15.208 -3.358 -20.635 1.00 83.50 93 GLU A O 1
ATOM 749 N N . GLU A 1 94 ? 15.744 -1.502 -19.509 1.00 83.81 94 GLU A N 1
ATOM 750 C CA . GLU A 1 94 ? 15.794 -2.113 -18.175 1.00 83.81 94 GLU A CA 1
ATOM 751 C C . GLU A 1 94 ? 14.437 -2.064 -17.450 1.00 83.81 94 GLU A C 1
ATOM 753 O O . GLU A 1 94 ? 14.331 -2.520 -16.309 1.00 83.81 94 GLU A O 1
ATOM 758 N N . SER A 1 95 ? 13.420 -1.458 -18.068 1.00 88.62 95 SER A N 1
ATOM 759 C CA . SER A 1 95 ? 12.069 -1.363 -17.523 1.00 88.62 95 SER A CA 1
ATOM 760 C C . SER A 1 95 ? 11.272 -2.636 -17.800 1.00 88.62 95 SER A C 1
ATOM 762 O O . SER A 1 95 ? 11.445 -3.302 -18.817 1.00 88.62 95 SER A O 1
ATOM 764 N N . ASP A 1 96 ? 10.374 -2.955 -16.879 1.00 93.31 96 ASP A N 1
ATOM 765 C CA . ASP A 1 96 ? 9.414 -4.039 -17.004 1.00 93.31 96 ASP A CA 1
ATOM 766 C C . ASP A 1 96 ? 8.159 -3.585 -17.765 1.00 93.31 96 ASP A C 1
ATOM 768 O O . ASP A 1 96 ? 7.811 -2.399 -17.789 1.00 93.31 96 ASP A O 1
ATOM 772 N N . GLY A 1 97 ? 7.462 -4.546 -18.371 1.00 88.94 97 GLY A N 1
ATOM 773 C CA . GLY A 1 97 ? 6.158 -4.332 -18.992 1.00 88.94 97 GLY A CA 1
ATOM 774 C C . GLY A 1 97 ? 4.994 -4.507 -18.005 1.00 88.94 97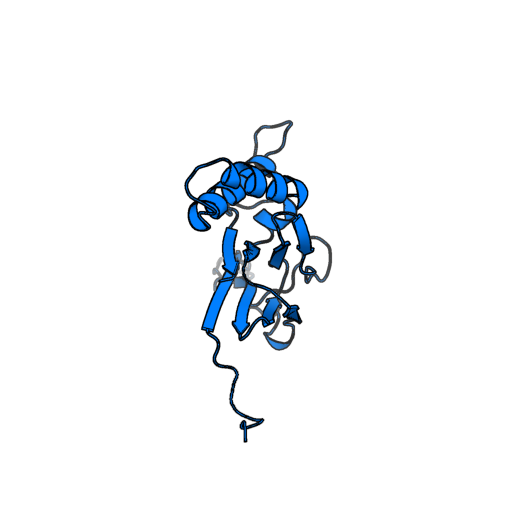 GLY A C 1
ATOM 775 O O . GLY A 1 97 ? 5.166 -5.060 -16.916 1.00 88.94 97 GLY A O 1
ATOM 776 N N . PRO A 1 98 ? 3.780 -4.055 -18.363 1.00 88.19 98 PRO A N 1
ATOM 777 C CA . PRO A 1 98 ? 2.586 -4.212 -17.525 1.00 88.19 98 PRO A CA 1
ATOM 778 C C . PRO A 1 98 ? 2.185 -5.679 -17.304 1.00 88.19 98 PRO A C 1
ATOM 780 O O . PRO A 1 98 ? 1.488 -5.988 -16.345 1.00 88.19 98 PRO A O 1
ATOM 783 N N . ASP A 1 99 ? 2.655 -6.593 -18.150 1.00 91.62 99 ASP A N 1
ATOM 784 C CA . ASP A 1 99 ? 2.477 -8.041 -18.035 1.00 91.62 99 ASP A CA 1
ATOM 785 C C . ASP A 1 99 ? 3.146 -8.642 -16.789 1.00 91.62 99 ASP A C 1
ATOM 787 O O . ASP A 1 99 ? 2.762 -9.723 -16.343 1.00 91.62 99 ASP A O 1
ATOM 791 N N . CYS A 1 100 ? 4.102 -7.934 -16.176 1.00 92.75 100 CYS A N 1
ATOM 792 C CA . CYS A 1 100 ? 4.680 -8.354 -14.903 1.00 92.75 100 CYS A CA 1
ATOM 793 C C . CYS A 1 100 ? 3.782 -8.052 -13.692 1.00 92.75 100 CYS A C 1
ATOM 795 O O . CYS A 1 100 ? 4.112 -8.492 -12.586 1.00 92.75 100 CYS A O 1
ATOM 797 N N . ALA A 1 101 ? 2.683 -7.309 -13.872 1.00 93.94 101 ALA A N 1
ATOM 798 C CA . ALA A 1 101 ? 1.808 -6.921 -12.777 1.00 93.94 101 ALA A CA 1
ATOM 799 C C . ALA A 1 101 ? 1.238 -8.147 -12.059 1.00 93.94 101 ALA A C 1
ATOM 801 O O . ALA A 1 101 ? 0.735 -9.092 -12.672 1.00 93.94 101 ALA A O 1
ATOM 802 N N . ARG A 1 102 ? 1.285 -8.117 -10.727 1.00 94.19 102 ARG A N 1
ATOM 803 C CA . ARG A 1 102 ? 0.617 -9.121 -9.898 1.00 94.19 102 ARG A CA 1
ATOM 804 C C . ARG A 1 102 ? -0.745 -8.605 -9.488 1.00 94.19 102 ARG A C 1
ATOM 806 O O . ARG A 1 102 ? -0.833 -7.599 -8.791 1.00 94.19 102 ARG A O 1
ATOM 813 N N . GLU A 1 103 ? -1.787 -9.315 -9.899 1.00 93.00 103 GLU A N 1
ATOM 814 C CA . GLU A 1 103 ? -3.155 -9.030 -9.479 1.00 93.00 103 GLU A CA 1
ATOM 815 C C . GLU A 1 103 ? -3.477 -9.767 -8.175 1.00 93.00 103 GLU A C 1
ATOM 817 O O . GLU A 1 103 ? -3.314 -10.985 -8.066 1.00 93.00 103 GLU A O 1
ATOM 822 N N . LEU A 1 104 ? -3.957 -9.020 -7.185 1.00 94.56 104 LEU A N 1
ATOM 823 C CA . LEU A 1 104 ? -4.517 -9.556 -5.948 1.00 94.56 104 LEU A CA 1
ATOM 824 C C . LEU A 1 104 ? -6.011 -9.248 -5.888 1.00 94.56 104 LEU A C 1
ATOM 826 O O . LEU A 1 104 ? -6.446 -8.179 -6.307 1.00 94.56 104 LEU A O 1
ATOM 830 N N . LYS A 1 105 ? -6.790 -10.181 -5.340 1.00 95.12 105 LYS A N 1
ATOM 831 C CA . LYS A 1 105 ? -8.216 -9.992 -5.054 1.00 95.12 105 LYS A CA 1
ATOM 832 C C . LYS A 1 105 ? -8.454 -10.285 -3.585 1.00 95.12 105 LYS A C 1
ATOM 834 O O . LYS A 1 105 ? -8.134 -11.382 -3.127 1.00 95.12 105 LYS A O 1
ATOM 839 N N . ILE A 1 106 ? -8.976 -9.308 -2.853 1.00 95.12 106 ILE A N 1
ATOM 840 C CA . ILE A 1 106 ? -9.178 -9.407 -1.405 1.00 95.12 106 ILE A CA 1
ATOM 841 C C . ILE A 1 106 ? -10.616 -9.040 -1.078 1.00 95.12 106 ILE A C 1
ATOM 843 O O . ILE A 1 106 ? -11.115 -8.021 -1.543 1.00 95.12 106 ILE A O 1
ATOM 847 N N . ALA A 1 107 ? -11.278 -9.878 -0.283 1.00 95.31 107 ALA A N 1
ATOM 848 C CA . ALA A 1 107 ? -12.592 -9.552 0.247 1.00 95.31 107 ALA A CA 1
ATOM 849 C C . ALA A 1 107 ? -12.461 -8.472 1.326 1.00 95.31 107 ALA A C 1
ATOM 851 O O . ALA A 1 107 ? -11.635 -8.600 2.232 1.00 95.31 107 ALA A O 1
ATOM 852 N N . VAL A 1 108 ? -13.279 -7.433 1.216 1.00 95.06 108 VAL A N 1
ATOM 853 C CA . VAL A 1 108 ? -13.358 -6.308 2.151 1.00 95.06 108 VAL A CA 1
ATOM 854 C C . VAL A 1 108 ? -14.812 -6.082 2.547 1.00 95.06 108 VAL A C 1
ATOM 856 O O . VAL A 1 108 ? -15.734 -6.415 1.799 1.00 95.06 108 VAL A O 1
ATOM 859 N N . VAL A 1 109 ? -15.024 -5.532 3.737 1.00 93.19 109 VAL A N 1
ATOM 860 C CA . VAL A 1 109 ? -16.357 -5.207 4.256 1.00 93.19 109 VAL A CA 1
ATOM 861 C C . VAL A 1 109 ? -16.430 -3.750 4.696 1.00 93.19 109 VAL A C 1
ATOM 863 O O . VAL A 1 109 ? -15.412 -3.125 4.988 1.00 93.19 109 VAL A O 1
ATOM 866 N N . ALA A 1 110 ? -17.647 -3.209 4.763 1.00 90.88 110 ALA A N 1
ATOM 867 C CA . ALA A 1 110 ? -17.877 -1.857 5.256 1.00 90.88 110 ALA A CA 1
ATOM 868 C C . ALA A 1 110 ? -17.247 -1.658 6.648 1.00 90.88 110 ALA A C 1
ATOM 870 O O . ALA A 1 110 ? -17.414 -2.487 7.550 1.00 90.88 110 ALA A O 1
ATOM 871 N N . GLY A 1 111 ? -16.519 -0.554 6.817 1.00 90.44 111 GLY A N 1
ATOM 872 C CA . GLY A 1 111 ? -15.742 -0.240 8.018 1.00 90.44 111 GLY A CA 1
ATOM 873 C C . GLY A 1 111 ? -14.295 -0.745 8.003 1.00 90.44 111 GLY A C 1
ATOM 874 O O . GLY A 1 111 ? -13.528 -0.386 8.904 1.00 90.44 111 GLY A O 1
ATOM 875 N N . ASP A 1 112 ? -13.897 -1.530 6.997 1.00 94.38 112 ASP A N 1
ATOM 876 C CA . ASP A 1 112 ? -12.486 -1.813 6.751 1.00 94.38 112 ASP A CA 1
ATOM 877 C C . ASP A 1 112 ? -11.744 -0.539 6.328 1.00 94.38 112 ASP A C 1
ATOM 879 O O . ASP A 1 112 ? -12.272 0.354 5.660 1.00 94.38 112 ASP A O 1
ATOM 883 N N . VAL A 1 113 ? -10.478 -0.469 6.724 1.00 94.44 113 VAL A N 1
ATOM 884 C CA . VAL A 1 113 ? -9.572 0.633 6.423 1.00 94.44 113 VAL A CA 1
ATOM 885 C C . VAL A 1 113 ? -8.400 0.092 5.623 1.00 94.44 113 VAL A C 1
ATOM 887 O O . VAL A 1 113 ? -7.693 -0.814 6.070 1.00 94.44 113 VAL A O 1
ATOM 890 N N . ILE A 1 114 ? -8.163 0.677 4.455 1.00 95.75 114 ILE A N 1
ATOM 891 C CA . ILE A 1 114 ? -7.032 0.337 3.598 1.00 95.75 114 ILE A CA 1
ATOM 892 C C . ILE A 1 114 ? -6.030 1.488 3.640 1.00 95.75 114 ILE A C 1
ATOM 894 O O . ILE A 1 114 ? -6.376 2.643 3.396 1.00 95.75 114 ILE A O 1
ATOM 898 N N . VAL A 1 115 ? -4.775 1.166 3.947 1.00 95.81 115 VAL A N 1
ATOM 899 C CA . VAL A 1 115 ? -3.639 2.088 3.847 1.00 95.81 115 VAL A CA 1
ATOM 900 C C . VAL A 1 115 ? -2.842 1.702 2.612 1.00 95.81 115 VAL A C 1
ATOM 902 O O . VAL A 1 115 ? -2.127 0.703 2.629 1.00 95.81 115 VAL A O 1
ATOM 905 N N . LEU A 1 116 ? -3.000 2.472 1.542 1.00 95.81 116 LEU A N 1
ATOM 906 C CA . LEU A 1 116 ? -2.277 2.350 0.280 1.00 95.81 116 LEU A CA 1
ATOM 907 C C . LEU A 1 116 ? -1.052 3.276 0.326 1.00 95.81 116 LEU A C 1
ATOM 909 O O . LEU A 1 116 ? -1.173 4.434 0.722 1.00 95.81 116 LEU A O 1
ATOM 913 N N . GLY A 1 117 ? 0.129 2.798 -0.058 1.00 94.25 117 GLY A N 1
ATOM 914 C CA . GLY A 1 117 ? 1.341 3.613 0.013 1.00 94.25 117 GLY A CA 1
ATOM 915 C C . GLY A 1 117 ? 2.514 3.096 -0.813 1.00 94.25 117 GLY A C 1
ATOM 916 O O . GLY A 1 117 ? 2.512 1.966 -1.308 1.00 94.25 117 GLY A O 1
ATOM 917 N N . THR A 1 118 ? 3.513 3.960 -0.966 1.00 93.19 118 THR A N 1
ATOM 918 C CA . THR A 1 118 ? 4.795 3.642 -1.612 1.00 93.19 118 THR A CA 1
ATOM 919 C C . THR A 1 118 ? 5.758 2.949 -0.638 1.00 93.19 118 THR A C 1
ATOM 921 O O . THR A 1 118 ? 5.458 2.800 0.553 1.00 93.19 118 THR A O 1
ATOM 924 N N . ASP A 1 119 ? 6.918 2.507 -1.131 1.00 88.88 119 ASP A N 1
ATOM 925 C CA . ASP A 1 119 ? 7.958 1.853 -0.326 1.00 88.88 119 ASP A CA 1
ATOM 926 C C . ASP A 1 119 ? 8.399 2.723 0.857 1.00 88.88 119 ASP A C 1
ATOM 928 O O . ASP A 1 119 ? 8.567 2.207 1.960 1.00 88.88 119 ASP A O 1
ATOM 932 N N . GLU A 1 120 ? 8.450 4.049 0.702 1.00 86.88 120 GLU A N 1
ATOM 933 C CA . GLU A 1 120 ? 8.816 4.944 1.806 1.00 86.88 120 GLU A CA 1
ATOM 934 C C . GLU A 1 120 ? 7.825 4.915 2.979 1.00 86.88 120 GLU A C 1
ATOM 936 O O . GLU A 1 120 ? 8.224 5.235 4.100 1.00 86.88 120 GLU A O 1
ATOM 941 N N . LEU A 1 121 ? 6.559 4.537 2.753 1.00 91.75 121 LEU A N 1
ATOM 942 C CA . LEU A 1 121 ? 5.603 4.256 3.828 1.00 91.75 121 LEU A CA 1
ATOM 943 C C . LEU A 1 121 ? 5.790 2.846 4.379 1.00 91.75 121 LEU A C 1
ATOM 945 O O . LEU A 1 121 ? 5.876 2.628 5.589 1.00 91.75 121 LEU A O 1
ATOM 949 N N . LEU A 1 122 ? 5.820 1.874 3.474 1.00 91.81 122 LEU A N 1
ATOM 950 C CA . LEU A 1 122 ? 5.768 0.459 3.814 1.00 91.81 122 LEU A CA 1
ATOM 951 C C . LEU A 1 122 ? 7.048 -0.031 4.514 1.00 91.81 122 LEU A C 1
ATOM 953 O O . LEU A 1 122 ? 6.978 -0.983 5.302 1.00 91.81 122 LEU A O 1
ATOM 957 N N . ASP A 1 123 ? 8.186 0.611 4.265 1.00 90.38 123 ASP A N 1
ATOM 958 C CA . ASP A 1 123 ? 9.472 0.287 4.887 1.00 90.38 123 ASP A CA 1
ATOM 959 C C . ASP A 1 123 ? 9.664 0.950 6.258 1.00 90.38 123 ASP A C 1
ATOM 961 O O . ASP A 1 123 ? 10.375 0.400 7.101 1.00 90.38 123 ASP A O 1
ATOM 965 N N . ASN A 1 124 ? 9.018 2.096 6.503 1.00 91.75 124 ASN A N 1
ATOM 966 C CA . ASN A 1 124 ? 9.243 2.913 7.703 1.00 91.75 124 ASN A CA 1
ATOM 967 C C . ASN A 1 124 ? 8.110 2.836 8.739 1.00 91.75 124 ASN A C 1
ATOM 969 O O . ASN A 1 124 ? 8.293 3.295 9.867 1.00 91.75 124 ASN A O 1
ATOM 973 N N . MET A 1 125 ? 6.960 2.249 8.393 1.00 93.25 125 MET A N 1
ATOM 974 C CA . MET A 1 125 ? 5.833 2.065 9.312 1.00 93.25 125 MET A CA 1
ATOM 975 C C . MET A 1 125 ? 5.507 0.585 9.519 1.00 93.25 125 MET A C 1
ATOM 977 O O . MET A 1 125 ? 5.175 -0.156 8.586 1.00 93.25 125 MET A O 1
ATOM 981 N N . PHE A 1 126 ? 5.515 0.152 10.779 1.00 94.75 126 PHE A N 1
ATOM 982 C CA . PHE A 1 126 ? 4.983 -1.146 11.170 1.00 94.75 126 PHE A CA 1
ATOM 983 C C . PHE A 1 126 ? 3.454 -1.106 11.244 1.00 94.75 126 PHE A C 1
ATOM 985 O O . PHE A 1 126 ? 2.849 -0.133 11.694 1.00 94.75 126 PHE A O 1
ATOM 992 N N . ALA A 1 127 ? 2.811 -2.231 10.915 1.00 96.56 127 ALA A N 1
ATOM 993 C CA . ALA A 1 127 ? 1.356 -2.362 11.014 1.00 96.56 127 ALA A CA 1
ATOM 994 C C . ALA A 1 127 ? 0.819 -1.999 12.411 1.00 96.56 127 ALA A C 1
ATOM 996 O O . ALA A 1 127 ? -0.248 -1.408 12.532 1.00 96.56 127 ALA A O 1
ATOM 997 N N . ARG A 1 128 ? 1.583 -2.303 13.471 1.00 96.81 128 ARG A N 1
ATOM 998 C CA . ARG A 1 128 ? 1.227 -1.962 14.854 1.00 96.81 128 ARG A CA 1
ATOM 999 C C . ARG A 1 128 ? 1.163 -0.453 15.100 1.00 96.81 128 ARG A C 1
ATOM 1001 O O . ARG A 1 128 ? 0.259 -0.017 15.802 1.00 96.81 128 ARG A O 1
ATOM 1008 N N . GLU A 1 129 ? 2.081 0.321 14.526 1.00 95.56 129 GLU A N 1
ATOM 1009 C CA . GLU A 1 129 ? 2.085 1.786 14.650 1.00 95.56 129 GLU A CA 1
ATOM 1010 C C . GLU A 1 129 ? 0.846 2.372 13.966 1.00 95.56 129 GLU A C 1
ATOM 1012 O O . GLU A 1 129 ? 0.142 3.200 14.540 1.00 95.56 129 GLU A O 1
ATOM 1017 N N . ILE A 1 130 ? 0.502 1.850 12.785 1.00 95.38 130 ILE A N 1
ATOM 1018 C CA . ILE A 1 130 ? -0.728 2.226 12.081 1.00 95.38 130 ILE A CA 1
ATOM 1019 C C . ILE A 1 130 ? -1.969 1.855 12.911 1.00 95.38 130 ILE A C 1
ATOM 1021 O O . ILE A 1 130 ? -2.878 2.672 13.053 1.00 95.38 130 ILE A O 1
ATOM 1025 N N . GLU A 1 131 ? -2.018 0.667 13.530 1.00 95.69 131 GLU A N 1
ATOM 1026 C CA . GLU A 1 131 ? -3.132 0.312 14.422 1.00 95.69 131 GLU A CA 1
ATOM 1027 C C . GLU A 1 131 ? -3.294 1.300 15.591 1.00 95.69 131 GLU A C 1
ATOM 1029 O O . GLU A 1 131 ? -4.414 1.545 16.043 1.00 95.69 131 GLU A O 1
ATOM 1034 N N . GLU A 1 132 ? -2.193 1.808 16.148 1.00 94.50 132 GLU A N 1
ATOM 1035 C CA . GLU A 1 132 ? -2.219 2.768 17.257 1.00 94.50 132 GLU A CA 1
ATOM 1036 C C . GLU A 1 132 ? -2.792 4.114 16.814 1.00 94.50 132 GLU A C 1
ATOM 1038 O O . GLU A 1 132 ? -3.667 4.648 17.503 1.00 94.50 132 GLU A O 1
ATOM 1043 N N . VAL A 1 133 ? -2.398 4.588 15.629 1.00 92.75 133 VAL A N 1
ATOM 1044 C CA . VAL A 1 133 ? -2.978 5.777 14.986 1.00 92.75 133 VAL A CA 1
ATOM 1045 C C . VAL A 1 133 ? -4.491 5.607 14.795 1.00 92.75 133 VAL A C 1
ATOM 1047 O O . VAL A 1 133 ? -5.274 6.435 15.265 1.00 92.75 133 VAL A O 1
ATOM 1050 N N . LEU A 1 134 ? -4.930 4.479 14.223 1.00 92.06 134 LEU A N 1
ATOM 1051 C CA . LEU A 1 134 ? -6.354 4.192 13.989 1.00 92.06 134 LEU A CA 1
ATOM 1052 C C . LEU A 1 134 ? -7.183 4.111 15.283 1.00 92.06 134 LEU A C 1
ATOM 1054 O O . LEU A 1 134 ? -8.350 4.514 15.322 1.00 92.06 134 LEU A O 1
ATOM 1058 N N . LYS A 1 135 ? -6.605 3.575 16.364 1.00 91.25 135 LYS A N 1
ATOM 1059 C CA . LYS A 1 135 ? -7.255 3.533 17.687 1.00 91.25 135 LYS A CA 1
ATOM 1060 C C . LYS A 1 135 ? -7.338 4.920 18.320 1.00 91.25 135 LYS A C 1
ATOM 1062 O O . LYS A 1 135 ? -8.342 5.208 18.976 1.00 91.25 135 LYS A O 1
ATOM 1067 N N . GLY A 1 136 ? -6.309 5.747 18.132 1.00 86.12 136 GLY A N 1
ATOM 1068 C CA . GLY A 1 136 ? -6.253 7.127 18.611 1.00 86.12 136 GLY A CA 1
ATOM 1069 C C . GLY A 1 136 ? -7.404 7.971 18.073 1.00 86.12 136 GLY A C 1
ATOM 1070 O O . GLY A 1 136 ? -8.110 8.592 18.868 1.00 86.12 136 GLY A O 1
ATOM 1071 N N . GLU A 1 137 ? -7.663 7.888 16.767 1.00 79.81 137 GLU A N 1
ATOM 1072 C CA . GLU A 1 137 ? -8.694 8.700 16.108 1.00 79.81 137 GLU A CA 1
ATOM 1073 C C . GLU A 1 137 ? -10.093 8.436 16.659 1.00 79.81 137 GLU A C 1
ATOM 1075 O O . GLU A 1 137 ? -10.872 9.345 16.890 1.00 79.81 137 GLU A O 1
ATOM 1080 N N . SER A 1 138 ? -10.409 7.190 17.009 1.00 64.94 138 SER A N 1
ATOM 1081 C CA . SER A 1 138 ? -11.740 6.877 17.544 1.00 64.94 138 SER A CA 1
ATOM 1082 C C . SER A 1 138 ? -12.062 7.441 18.927 1.00 64.94 138 SER A C 1
ATOM 1084 O O . SER A 1 138 ? -13.184 7.277 19.405 1.00 64.94 138 SER A O 1
ATOM 1086 N N . LYS A 1 139 ? -11.088 8.075 19.588 1.00 66.12 139 LYS A N 1
ATOM 1087 C CA . LYS A 1 139 ? -11.316 8.831 20.824 1.00 66.12 139 LYS A CA 1
ATOM 1088 C C . LYS A 1 139 ? -11.782 10.262 20.542 1.00 66.12 139 LYS A C 1
ATOM 1090 O O . LYS A 1 139 ? -12.304 10.907 21.451 1.00 66.12 139 LYS A O 1
ATOM 1095 N N . THR A 1 140 ? -11.600 10.762 19.320 1.00 63.91 140 THR A N 1
ATOM 1096 C CA . THR A 1 140 ? -12.130 12.053 18.880 1.00 63.91 140 THR A CA 1
ATOM 1097 C C . THR A 1 140 ? -13.593 11.859 18.456 1.00 63.91 140 THR A C 1
ATOM 1099 O O . THR A 1 140 ? -14.000 10.802 17.975 1.00 63.91 140 THR A O 1
ATOM 1102 N N . LYS A 1 141 ? -14.453 12.856 18.697 1.00 58.41 141 LYS A N 1
ATOM 1103 C CA . LYS A 1 141 ? -15.912 12.738 18.484 1.00 58.41 141 LYS A CA 1
ATOM 1104 C C . LYS A 1 141 ? -16.331 12.698 16.997 1.00 58.41 141 LYS A C 1
ATOM 1106 O O . LYS A 1 141 ? -17.528 12.697 16.730 1.00 58.41 141 LYS A O 1
ATOM 1111 N N . GLY A 1 142 ? -15.382 12.698 16.056 1.00 67.56 142 GLY A N 1
ATOM 1112 C CA . GLY A 1 142 ? -15.625 12.905 14.622 1.00 67.56 142 GLY A CA 1
ATOM 1113 C C . GLY A 1 142 ? -15.690 11.644 13.756 1.00 67.56 142 GLY A C 1
ATOM 1114 O O . GLY A 1 142 ? -16.071 11.746 12.596 1.00 67.56 142 GLY A O 1
ATOM 1115 N N . GLY A 1 143 ? -15.356 10.465 14.291 1.00 73.31 143 GLY A N 1
ATOM 1116 C CA . GLY A 1 143 ? -15.162 9.271 13.461 1.00 73.31 143 GLY A CA 1
ATOM 1117 C C . GLY A 1 143 ? -13.824 9.299 12.710 1.00 73.31 143 GLY A C 1
ATOM 1118 O O . GLY A 1 143 ? -12.980 10.152 12.957 1.00 73.31 143 GLY A O 1
ATOM 1119 N N . ILE A 1 144 ? -13.598 8.324 11.827 1.00 76.25 144 ILE A N 1
ATOM 1120 C CA . ILE A 1 144 ? -12.354 8.232 11.048 1.00 76.25 144 ILE A CA 1
ATOM 1121 C C . ILE A 1 144 ? -12.395 9.285 9.940 1.00 76.25 144 ILE A C 1
ATOM 1123 O O . ILE A 1 144 ? -13.290 9.248 9.102 1.00 76.25 144 ILE A O 1
ATOM 1127 N N . GLN A 1 145 ? -11.404 10.177 9.910 1.00 85.81 145 GLN A N 1
ATOM 1128 C CA . GLN A 1 145 ? -11.182 11.118 8.811 1.00 85.81 145 GLN A CA 1
ATOM 1129 C C . GLN A 1 145 ? -10.007 10.625 7.948 1.00 85.81 145 GLN A C 1
ATOM 1131 O O . GLN A 1 145 ? -8.849 10.850 8.313 1.00 85.81 145 GLN A O 1
ATOM 1136 N N . PRO A 1 146 ? -10.251 9.944 6.807 1.00 86.50 146 PRO A N 1
ATOM 1137 C CA . PRO A 1 146 ? -9.191 9.251 6.069 1.00 86.50 146 PRO A CA 1
ATOM 1138 C C . PRO A 1 146 ? -8.057 10.177 5.625 1.00 86.50 146 PRO A C 1
ATOM 1140 O O . PRO A 1 146 ? -6.889 9.822 5.725 1.00 86.50 146 PRO A O 1
ATOM 1143 N N . LYS A 1 147 ? -8.384 11.399 5.189 1.00 85.50 147 LYS A N 1
ATOM 1144 C CA . LYS A 1 147 ? -7.387 12.371 4.726 1.00 85.50 147 LYS A CA 1
ATOM 1145 C C . LYS A 1 147 ? -6.441 12.823 5.842 1.00 85.50 147 LYS A C 1
ATOM 1147 O O . LYS A 1 147 ? -5.240 12.902 5.611 1.00 85.50 147 LYS A O 1
ATOM 1152 N N . GLU A 1 148 ? -6.967 13.114 7.029 1.00 86.56 148 GLU A N 1
ATOM 1153 C CA . GLU A 1 148 ? -6.156 13.557 8.172 1.00 86.56 148 GLU A CA 1
ATOM 1154 C C . GLU A 1 148 ? -5.245 12.430 8.664 1.00 86.56 148 GLU A C 1
ATOM 1156 O O . GLU A 1 148 ? -4.055 12.645 8.894 1.00 86.56 148 GLU A O 1
ATOM 1161 N N . LEU A 1 149 ? -5.772 11.205 8.729 1.00 89.75 149 LEU A N 1
ATOM 1162 C CA . LEU A 1 149 ? -4.978 10.039 9.103 1.00 89.75 149 LEU A CA 1
ATOM 1163 C C . LEU A 1 149 ? -3.916 9.691 8.058 1.00 89.75 149 LEU A C 1
ATOM 1165 O O . LEU A 1 149 ? -2.814 9.306 8.437 1.00 89.75 149 LEU A O 1
ATOM 1169 N N . ALA A 1 150 ? -4.206 9.859 6.764 1.00 88.62 150 ALA A N 1
ATOM 1170 C CA . ALA A 1 150 ? -3.216 9.660 5.708 1.00 88.62 150 ALA A CA 1
ATOM 1171 C C . ALA A 1 150 ? -2.022 10.607 5.876 1.00 88.62 150 ALA A C 1
ATOM 1173 O O . ALA A 1 150 ? -0.880 10.155 5.810 1.00 88.62 150 ALA A O 1
ATOM 1174 N N . VAL A 1 151 ? -2.283 11.890 6.156 1.00 88.81 151 VAL A N 1
ATOM 1175 C CA . VAL A 1 151 ? -1.232 12.881 6.441 1.00 88.81 151 VAL A CA 1
ATOM 1176 C C . VAL A 1 151 ? -0.446 12.485 7.689 1.00 88.81 151 VAL A C 1
ATOM 1178 O O . VAL A 1 151 ? 0.777 12.418 7.638 1.00 88.81 151 VAL A O 1
ATOM 1181 N N . LEU A 1 152 ? -1.132 12.128 8.778 1.00 90.56 152 LEU A N 1
ATOM 1182 C CA . LEU A 1 152 ? -0.474 11.716 10.019 1.00 90.56 152 LEU A CA 1
ATOM 1183 C C . LEU A 1 152 ? 0.424 10.482 9.830 1.00 90.56 152 LEU A C 1
ATOM 1185 O O . LEU A 1 152 ? 1.548 10.455 10.325 1.00 90.56 152 LEU A O 1
ATOM 1189 N N . ILE A 1 153 ? -0.046 9.456 9.115 1.00 91.88 153 ILE A N 1
ATOM 1190 C CA . ILE A 1 153 ? 0.750 8.252 8.838 1.00 91.88 153 ILE A CA 1
ATOM 1191 C C . ILE A 1 153 ? 1.946 8.589 7.941 1.00 91.88 153 ILE A C 1
ATOM 1193 O O . ILE A 1 153 ? 3.037 8.076 8.188 1.00 91.88 153 ILE A O 1
ATOM 1197 N N . ALA A 1 154 ? 1.772 9.447 6.931 1.00 88.81 154 ALA A N 1
ATOM 1198 C CA . ALA A 1 154 ? 2.872 9.898 6.080 1.00 88.81 154 ALA A CA 1
ATOM 1199 C C . ALA A 1 154 ? 3.941 10.660 6.885 1.00 88.81 154 ALA A C 1
ATOM 1201 O O . ALA A 1 154 ? 5.131 10.377 6.736 1.00 88.81 154 ALA A O 1
ATOM 1202 N N . ASP A 1 155 ? 3.526 11.551 7.789 1.00 88.94 155 ASP A N 1
ATOM 1203 C CA . ASP A 1 155 ? 4.427 12.313 8.662 1.00 88.94 155 ASP A CA 1
ATOM 1204 C C . ASP A 1 155 ? 5.183 11.406 9.642 1.00 88.94 155 ASP A C 1
ATOM 1206 O O . ASP A 1 155 ? 6.393 11.557 9.828 1.00 88.94 155 ASP A O 1
ATOM 1210 N N . LEU A 1 156 ? 4.498 10.426 10.242 1.00 91.12 156 LEU A N 1
ATOM 1211 C CA . LEU A 1 156 ? 5.136 9.425 11.104 1.00 91.12 156 LEU A CA 1
ATOM 1212 C C . LEU A 1 156 ? 6.137 8.572 10.323 1.00 91.12 156 LEU A C 1
ATOM 1214 O O . LEU A 1 156 ? 7.235 8.314 10.811 1.00 91.12 156 LEU A O 1
ATOM 1218 N N . SER A 1 157 ? 5.793 8.195 9.093 1.00 90.06 157 SER A N 1
ATOM 1219 C CA . SER A 1 157 ? 6.689 7.449 8.215 1.00 90.06 157 SER A CA 1
ATOM 1220 C C . SER A 1 157 ? 7.952 8.236 7.876 1.00 90.06 157 SER A C 1
ATOM 1222 O O . SER A 1 157 ? 9.067 7.719 7.965 1.00 90.06 157 SER A O 1
ATOM 1224 N N . LEU A 1 158 ? 7.788 9.517 7.536 1.00 87.19 158 LEU A N 1
ATOM 1225 C CA . LEU A 1 158 ? 8.897 10.433 7.304 1.00 87.19 158 LEU A CA 1
ATOM 1226 C C . LEU A 1 158 ? 9.767 10.566 8.557 1.00 87.19 158 LEU A C 1
ATOM 1228 O O . LEU A 1 158 ? 10.990 10.458 8.470 1.00 87.19 158 LEU A O 1
ATOM 1232 N N . TYR A 1 159 ? 9.150 10.738 9.726 1.00 86.69 159 TYR A N 1
ATOM 1233 C CA . TYR A 1 159 ? 9.870 10.803 10.993 1.00 86.69 159 TYR A CA 1
ATOM 1234 C C . TYR A 1 159 ? 10.676 9.520 11.268 1.00 86.69 159 TYR A C 1
ATOM 1236 O O . TYR A 1 159 ? 11.844 9.588 11.654 1.00 86.69 159 TYR A O 1
ATOM 1244 N N . ASN A 1 160 ? 10.085 8.353 11.009 1.00 88.12 160 ASN A N 1
ATOM 1245 C CA . ASN A 1 160 ? 10.735 7.055 11.185 1.00 88.12 160 ASN A CA 1
ATOM 1246 C C . ASN A 1 160 ? 11.885 6.810 10.191 1.00 88.12 160 ASN A C 1
ATOM 1248 O O . ASN A 1 160 ? 12.775 6.012 10.489 1.00 88.12 160 ASN A O 1
ATOM 1252 N N . SER A 1 161 ? 11.905 7.512 9.052 1.00 83.50 161 SER A N 1
ATOM 1253 C CA . SER A 1 161 ? 12.970 7.398 8.045 1.00 83.50 161 SER A CA 1
ATOM 1254 C C . SER A 1 161 ? 14.297 8.071 8.449 1.00 83.50 161 SER A C 1
ATOM 1256 O O . SER A 1 161 ? 15.346 7.788 7.856 1.00 83.50 161 SER A O 1
ATOM 1258 N N . PHE A 1 162 ? 14.291 8.956 9.457 1.00 81.44 162 PHE A N 1
ATOM 1259 C CA . PHE A 1 162 ? 15.506 9.625 9.925 1.00 81.44 162 PHE A CA 1
ATOM 1260 C C . PHE A 1 162 ? 16.421 8.674 10.704 1.00 81.44 162 PHE A C 1
ATOM 1262 O O . PHE A 1 162 ? 15.984 7.894 11.554 1.00 81.44 162 PHE A O 1
ATOM 1269 N N . ASP A 1 163 ? 17.731 8.790 10.470 1.00 66.44 163 ASP A N 1
ATOM 1270 C CA . ASP A 1 163 ? 18.718 8.071 11.269 1.00 66.44 163 ASP A CA 1
ATOM 1271 C C . ASP A 1 163 ? 18.741 8.624 12.705 1.00 66.44 163 ASP A C 1
ATOM 1273 O O . ASP A 1 163 ? 19.069 9.791 12.954 1.00 66.44 163 ASP A O 1
ATOM 1277 N N . LYS A 1 164 ? 18.433 7.744 13.666 1.00 63.88 164 LYS A N 1
ATOM 1278 C CA . LYS A 1 164 ? 18.380 8.036 15.106 1.00 63.88 164 LYS A CA 1
ATOM 1279 C C . LYS A 1 164 ? 19.705 8.570 15.663 1.00 63.88 164 LYS A C 1
ATOM 1281 O O . LYS A 1 164 ? 19.687 9.227 16.703 1.00 63.88 164 LYS A O 1
ATOM 1286 N N . TYR A 1 165 ? 20.830 8.309 14.995 1.00 60.94 165 TYR A N 1
ATOM 1287 C CA . TYR A 1 165 ? 22.166 8.682 15.467 1.00 60.94 165 TYR A CA 1
ATOM 1288 C C . TYR A 1 165 ? 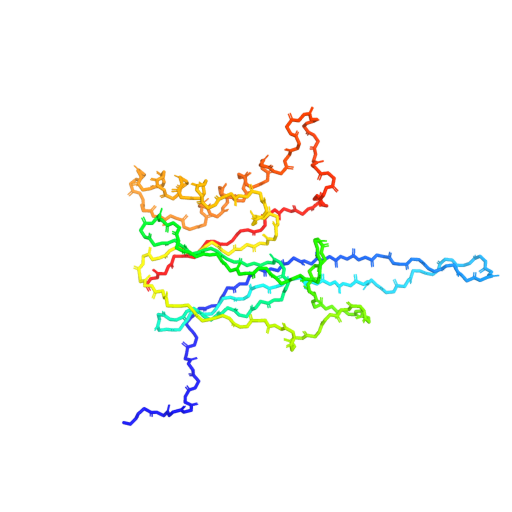22.723 9.957 14.837 1.00 60.94 165 TYR A C 1
ATOM 1290 O O . TYR A 1 165 ? 23.579 10.598 15.443 1.00 60.94 165 TYR A O 1
ATOM 1298 N N . THR A 1 166 ? 22.248 10.354 13.656 1.00 61.00 166 THR A N 1
ATOM 1299 C CA . THR A 1 166 ? 22.822 11.501 12.936 1.00 61.00 166 THR A CA 1
ATOM 1300 C C . THR A 1 166 ? 21.831 12.626 12.657 1.00 61.00 166 THR A C 1
ATOM 1302 O O . THR A 1 166 ? 22.262 13.677 12.192 1.00 61.00 166 THR A O 1
ATOM 1305 N N . LYS A 1 167 ? 20.526 12.457 12.947 1.00 53.25 167 LYS A N 1
ATOM 1306 C CA . LYS A 1 167 ? 19.438 13.379 12.533 1.00 53.25 167 LYS A CA 1
ATOM 1307 C C . LYS A 1 167 ? 19.458 13.733 11.035 1.00 53.25 167 LYS A C 1
ATOM 1309 O O . LYS A 1 167 ? 18.718 14.610 10.600 1.00 53.25 167 LYS A O 1
ATOM 1314 N N . ASN A 1 168 ? 20.288 13.052 10.251 1.00 51.09 168 ASN A N 1
ATOM 1315 C CA . ASN A 1 168 ? 20.337 13.150 8.810 1.00 51.09 168 ASN A CA 1
ATOM 1316 C C . ASN A 1 168 ? 19.369 12.117 8.237 1.00 51.09 168 ASN A C 1
ATOM 1318 O O . ASN A 1 168 ? 19.072 11.094 8.864 1.00 51.09 168 ASN A O 1
ATOM 1322 N N . PHE A 1 169 ? 18.869 12.389 7.035 1.00 49.94 169 PHE A N 1
ATOM 1323 C CA . PHE A 1 169 ? 18.103 11.402 6.287 1.00 49.94 169 PHE A CA 1
ATOM 1324 C C . PHE A 1 169 ? 18.947 10.134 6.135 1.00 49.94 169 PHE A C 1
ATOM 1326 O O . PHE A 1 169 ? 20.134 10.217 5.801 1.00 49.94 169 PHE A O 1
ATOM 1333 N N . CYS A 1 170 ? 18.362 8.958 6.372 1.00 48.34 170 CYS A N 1
ATOM 1334 C CA . CYS A 1 170 ? 19.042 7.728 5.998 1.00 48.34 170 CYS A CA 1
ATOM 1335 C C . CYS A 1 170 ? 19.308 7.797 4.484 1.00 48.34 170 CYS A C 1
ATOM 1337 O O . CYS A 1 170 ? 18.359 7.898 3.709 1.00 48.34 170 CYS A O 1
ATOM 1339 N N . PHE A 1 171 ? 20.575 7.717 4.052 1.00 40.81 171 PHE A N 1
ATOM 1340 C CA . PHE A 1 171 ? 21.001 7.771 2.637 1.00 40.81 171 PHE A CA 1
ATOM 1341 C C . PHE A 1 171 ? 20.325 6.723 1.718 1.00 40.81 171 PHE A C 1
ATOM 1343 O O . PHE A 1 171 ? 20.583 6.698 0.517 1.00 40.81 171 PHE A O 1
ATOM 1350 N N . LYS A 1 172 ? 19.470 5.846 2.262 1.00 43.03 172 LYS A N 1
ATOM 1351 C CA . LYS A 1 172 ? 18.593 4.939 1.513 1.00 43.03 172 LYS A CA 1
ATOM 1352 C C . LYS A 1 172 ? 17.368 5.621 0.897 1.00 43.03 172 LYS A C 1
ATOM 1354 O O . LYS A 1 172 ? 16.884 5.127 -0.113 1.00 43.03 172 LYS A O 1
ATOM 1359 N N . CYS A 1 173 ? 16.880 6.724 1.461 1.00 41.91 173 CYS A N 1
ATOM 1360 C CA . CYS A 1 173 ? 15.769 7.484 0.894 1.00 41.91 173 CYS A CA 1
ATOM 1361 C C . CYS A 1 173 ? 16.327 8.694 0.140 1.00 41.91 173 CYS A C 1
ATOM 1363 O O . CYS A 1 173 ? 16.816 9.652 0.737 1.00 41.91 173 CYS A O 1
ATOM 1365 N N . SER A 1 174 ? 16.255 8.650 -1.192 1.00 37.25 174 SER A N 1
ATOM 1366 C CA . SER A 1 174 ? 16.303 9.876 -2.002 1.00 37.25 174 SER A CA 1
ATOM 1367 C C . SER A 1 174 ? 15.163 10.818 -1.576 1.00 37.25 174 SER A C 1
ATOM 1369 O O . SER A 1 174 ? 14.262 10.371 -0.878 1.00 37.25 174 SER A O 1
ATOM 1371 N N . TYR A 1 175 ? 15.207 12.094 -1.980 1.00 42.38 175 TYR A N 1
ATOM 1372 C CA . TYR A 1 175 ? 14.279 13.207 -1.672 1.00 42.38 175 TYR A CA 1
ATOM 1373 C C . TYR A 1 175 ? 12.776 12.964 -1.981 1.00 42.38 175 TYR A C 1
ATOM 1375 O O . TYR A 1 175 ? 12.133 13.760 -2.662 1.00 42.38 175 TYR A O 1
ATOM 1383 N N . SER A 1 176 ? 12.210 11.862 -1.511 1.00 50.91 176 SER A N 1
ATOM 1384 C CA . SER A 1 176 ? 10.866 11.386 -1.789 1.00 50.91 176 SER A CA 1
ATOM 1385 C C . SER A 1 176 ? 10.056 11.480 -0.504 1.00 50.91 176 SER A C 1
ATOM 1387 O O . SER A 1 176 ? 10.448 10.959 0.540 1.00 50.91 176 SER A O 1
ATOM 1389 N N . VAL A 1 177 ? 8.950 12.212 -0.564 1.00 55.81 177 VAL A N 1
ATOM 1390 C CA . VAL A 1 177 ? 7.974 12.265 0.524 1.00 55.81 177 VAL A CA 1
ATOM 1391 C C . VAL A 1 177 ? 7.186 10.960 0.520 1.00 55.81 177 VAL A C 1
ATOM 1393 O O . VAL A 1 177 ? 6.698 10.537 -0.529 1.00 55.81 177 VAL A O 1
ATOM 1396 N N . ALA A 1 178 ? 7.060 10.313 1.681 1.00 60.88 178 ALA A N 1
ATOM 1397 C CA . ALA A 1 178 ? 6.236 9.118 1.807 1.00 60.88 178 ALA A CA 1
ATOM 1398 C C . ALA A 1 178 ? 4.814 9.431 1.328 1.00 60.88 178 ALA A C 1
ATOM 1400 O O . ALA A 1 178 ? 4.147 10.313 1.871 1.00 60.88 178 ALA A O 1
ATOM 1401 N N . SER A 1 179 ? 4.363 8.736 0.284 1.00 72.62 179 SER A N 1
ATOM 1402 C CA . SER A 1 179 ? 3.022 8.928 -0.257 1.00 72.62 179 SER A CA 1
ATOM 1403 C C . SER A 1 179 ? 2.090 7.897 0.358 1.00 72.62 179 SER A C 1
ATOM 1405 O O . SER A 1 179 ? 2.265 6.692 0.173 1.00 72.62 179 SER A O 1
ATOM 1407 N N . ALA A 1 180 ? 1.106 8.391 1.104 1.00 72.44 180 ALA A N 1
ATOM 1408 C CA . ALA A 1 180 ? 0.084 7.596 1.764 1.00 72.44 180 ALA A CA 1
ATOM 1409 C C . ALA A 1 180 ? -1.298 8.013 1.265 1.00 72.44 180 ALA A C 1
ATOM 1411 O O . ALA A 1 180 ? -1.620 9.201 1.209 1.00 72.44 180 ALA A O 1
ATOM 1412 N N . MET A 1 181 ? -2.140 7.033 0.970 1.00 81.62 181 MET A N 1
ATOM 1413 C CA . MET A 1 181 ? -3.561 7.221 0.749 1.00 81.62 181 MET A CA 1
ATOM 1414 C C . MET A 1 181 ? -4.326 6.285 1.679 1.00 81.62 181 MET A C 1
ATOM 1416 O O . MET A 1 181 ? -4.099 5.077 1.692 1.00 81.62 181 MET A O 1
ATOM 1420 N N . MET A 1 182 ? -5.239 6.846 2.466 1.00 78.69 182 MET A N 1
ATOM 1421 C CA . MET A 1 182 ? -6.153 6.060 3.286 1.00 78.69 182 MET A CA 1
ATOM 1422 C C . MET A 1 182 ? -7.532 6.018 2.659 1.00 78.69 182 MET A C 1
ATOM 1424 O O . MET A 1 182 ? -8.067 7.047 2.245 1.00 78.69 182 MET A O 1
ATOM 1428 N N . ILE A 1 183 ? -8.101 4.822 2.635 1.00 79.62 183 ILE A N 1
ATOM 1429 C CA . ILE A 1 183 ? -9.411 4.535 2.067 1.00 79.62 183 ILE A CA 1
ATOM 1430 C C . ILE A 1 183 ? -10.244 3.889 3.170 1.00 79.62 183 ILE A C 1
ATOM 1432 O O . ILE A 1 183 ? -9.812 2.918 3.796 1.00 79.62 183 ILE A O 1
ATOM 1436 N N . LEU A 1 184 ? -11.421 4.454 3.422 1.00 78.12 184 LEU A N 1
ATOM 1437 C CA . LEU A 1 184 ? -12.445 3.847 4.262 1.00 78.12 184 LEU A CA 1
ATOM 1438 C C . LEU A 1 184 ? -13.431 3.142 3.333 1.00 78.12 184 LEU A C 1
ATOM 1440 O O . LEU A 1 184 ? -13.961 3.778 2.428 1.00 78.12 184 LEU A O 1
ATOM 1444 N N . VAL A 1 185 ? -13.636 1.843 3.534 1.00 75.94 185 VAL A N 1
ATOM 1445 C CA . VAL A 1 185 ? -14.617 1.078 2.758 1.00 75.94 185 VAL A CA 1
ATOM 1446 C C . VAL A 1 185 ? -16.005 1.372 3.329 1.00 75.94 185 VAL A C 1
ATOM 1448 O O . VAL A 1 185 ? -16.256 1.081 4.501 1.00 75.94 185 VAL A O 1
ATOM 1451 N N . GLU A 1 186 ? -16.879 1.963 2.513 1.00 73.62 186 GLU A N 1
ATOM 1452 C CA . GLU A 1 186 ? -18.286 2.257 2.842 1.00 73.62 186 GLU A CA 1
ATOM 1453 C C . GLU A 1 186 ? -19.248 1.127 2.446 1.00 73.62 186 GLU A C 1
ATOM 1455 O O . GLU A 1 186 ? -19.018 0.457 1.409 1.00 73.62 186 GLU A O 1
#

Foldseek 3Di:
DDPPPPDQPFPDKDKDKDKDWDWDWDDDPPPDTDIDDIKIKMWMWMWTDGDQKTKIWTFAAWWKWKDAPLHTDDTDDGAAPDPPHTAIATDDPPHDDSVPIDIDIDGHDAQMKMKTWGNLLVVQDDSVNSSVLQVVCVVDPPHDDQVVSQVVSQVSSQVSQADPPPSDGDPSDDPDRIGIGMDGHD

Sequence (186 aa):
MVDPYSEPKIREIWLVARTSVSLSSKETGNQAWWMKEDRVSSTACILAHNDGILHAPNVGDSGFMLFSNKKFIYRSPIQQRRFNCPYKLGNSEESDGPDCARELKIAVVAGDVIVLGTDELLDNMFAREIEEVLKGESKTKGGIQPKELAVLIADLSLYNSFDKYTKNFCFKCSYSVASAMMILVE

Secondary structure (DSSP, 8-state):
---TTPPP---EEEEEEEEEEE--EE--TTT--EEP--EEEEEEEEEEEETTEEEEEEESS-EEEEEETTEEEEEPPP-EEETTEE--EESSTTPBPGGGPEEEEEE--TT-EEEEE-HHHHTT--HHHHHHHHHHHTTSTT---HHHHHHHHHHHHHHHHB-TTTSSBPTTS-S-PPPEEEEE--

pLDDT: mean 81.13, std 16.62, range [37.25, 97.88]

Organism: Parasponia andersonii (NCBI:txid3476)

Radius of gyration: 19.47 Å; chains: 1; bounding box: 66×30×50 Å